Protein AF-A0A7C7SRG5-F1 (afdb_monomer_lite)

Structure (mmCIF, N/CA/C/O backbone):
data_AF-A0A7C7SRG5-F1
#
_entry.id   AF-A0A7C7SRG5-F1
#
loop_
_atom_site.group_PDB
_atom_site.id
_atom_site.type_symbol
_atom_site.label_atom_id
_atom_site.label_alt_id
_atom_site.label_comp_id
_atom_site.label_asym_id
_atom_site.label_entity_id
_atom_site.label_seq_id
_atom_site.pdbx_PDB_ins_code
_atom_site.Cartn_x
_atom_site.Cartn_y
_atom_site.Cartn_z
_atom_site.occupancy
_atom_site.B_iso_or_equiv
_atom_site.auth_seq_id
_atom_site.auth_comp_id
_atom_site.auth_asym_id
_atom_site.auth_atom_id
_atom_site.pdbx_PDB_model_num
ATOM 1 N N . MET A 1 1 ? -1.976 4.712 -6.940 1.00 71.94 1 MET A N 1
ATOM 2 C CA . MET A 1 1 ? -1.255 3.611 -6.234 1.00 71.94 1 MET A CA 1
ATOM 3 C C . MET A 1 1 ? -0.813 2.471 -7.150 1.00 71.94 1 MET A C 1
ATOM 5 O O . MET A 1 1 ? -1.595 2.034 -7.998 1.00 71.94 1 MET A O 1
ATOM 9 N N . CYS A 1 2 ? 0.400 1.955 -6.920 1.00 81.44 2 CYS A N 1
ATOM 10 C CA . CYS A 1 2 ? 1.069 0.928 -7.730 1.00 81.44 2 CYS A CA 1
ATOM 11 C C . CYS A 1 2 ? 0.591 -0.503 -7.406 1.00 81.44 2 CYS A C 1
ATOM 13 O O . CYS A 1 2 ? -0.018 -0.766 -6.365 1.00 81.44 2 CYS A O 1
ATOM 15 N N . LYS A 1 3 ? 0.883 -1.452 -8.299 1.00 84.25 3 LYS A N 1
ATOM 16 C CA . LYS A 1 3 ? 0.585 -2.884 -8.165 1.00 84.25 3 LYS A CA 1
ATOM 17 C C . LYS A 1 3 ? 1.166 -3.483 -6.885 1.00 84.25 3 LYS A C 1
ATOM 19 O O . LYS A 1 3 ? 0.495 -4.292 -6.253 1.00 84.25 3 LYS A O 1
ATOM 24 N N . PHE A 1 4 ? 2.362 -3.048 -6.487 1.00 87.88 4 PHE A N 1
ATOM 25 C CA . PHE A 1 4 ? 3.052 -3.527 -5.285 1.00 87.88 4 PHE A CA 1
ATOM 26 C C . PHE A 1 4 ? 2.191 -3.390 -4.022 1.00 87.88 4 PHE A C 1
ATOM 28 O O . PHE A 1 4 ? 2.095 -4.314 -3.222 1.00 87.88 4 PHE A O 1
ATOM 35 N N . HIS A 1 5 ? 1.504 -2.255 -3.868 1.00 90.31 5 HIS A N 1
ATOM 36 C CA . HIS A 1 5 ? 0.603 -2.013 -2.741 1.00 90.31 5 HIS A CA 1
ATOM 37 C C . HIS A 1 5 ? -0.712 -2.776 -2.887 1.00 90.31 5 HIS A C 1
ATOM 39 O O . HIS A 1 5 ? -1.206 -3.361 -1.925 1.00 90.31 5 HIS A O 1
ATOM 45 N N . LYS A 1 6 ? -1.267 -2.774 -4.105 1.00 88.00 6 LYS A N 1
ATOM 46 C CA . LYS A 1 6 ? -2.576 -3.366 -4.410 1.00 88.00 6 LYS A CA 1
ATOM 47 C C . LYS A 1 6 ? -2.598 -4.876 -4.208 1.00 88.00 6 LYS A C 1
ATOM 49 O O . LYS A 1 6 ? -3.591 -5.383 -3.698 1.00 88.00 6 LYS A O 1
ATOM 54 N N . ASP A 1 7 ? -1.532 -5.585 -4.577 1.00 89.12 7 ASP A N 1
ATOM 55 C CA . ASP A 1 7 ? -1.457 -7.035 -4.379 1.00 89.12 7 ASP A CA 1
ATOM 56 C C . ASP A 1 7 ? -1.482 -7.389 -2.882 1.00 89.12 7 ASP A C 1
ATOM 58 O O . ASP A 1 7 ? -2.316 -8.194 -2.473 1.00 89.12 7 ASP A O 1
ATOM 62 N N . VAL A 1 8 ? -0.678 -6.714 -2.048 1.00 93.25 8 VAL A N 1
ATOM 63 C CA . VAL A 1 8 ? -0.680 -6.934 -0.588 1.00 93.25 8 VAL A CA 1
ATOM 64 C C . VAL A 1 8 ? -2.038 -6.589 0.026 1.00 93.25 8 VAL A C 1
ATOM 66 O O . VAL A 1 8 ? -2.600 -7.387 0.774 1.00 93.25 8 VAL A O 1
ATOM 69 N N . ALA A 1 9 ? -2.600 -5.423 -0.304 1.00 94.62 9 ALA A N 1
ATOM 70 C CA . ALA A 1 9 ? -3.881 -4.994 0.252 1.00 94.62 9 ALA A CA 1
ATOM 71 C C . ALA A 1 9 ? -5.037 -5.913 -0.162 1.00 94.62 9 ALA A C 1
ATOM 73 O O . ALA A 1 9 ? -5.907 -6.219 0.655 1.00 94.62 9 ALA A O 1
ATOM 74 N N . ARG A 1 10 ? -5.043 -6.392 -1.414 1.00 93.38 10 ARG A N 1
ATOM 75 C CA . ARG A 1 10 ? -6.022 -7.379 -1.890 1.00 93.38 10 ARG A CA 1
ATOM 76 C C . ARG A 1 10 ? -5.910 -8.668 -1.095 1.00 93.38 10 ARG A C 1
ATOM 78 O O . ARG A 1 10 ? -6.935 -9.217 -0.699 1.00 93.38 10 ARG A O 1
ATOM 85 N N . ASP A 1 11 ? -4.694 -9.141 -0.858 1.00 94.44 11 ASP A N 1
ATOM 86 C CA . ASP A 1 11 ? -4.477 -10.392 -0.146 1.00 94.44 11 ASP A CA 1
ATOM 87 C C . ASP A 1 11 ? -4.893 -10.269 1.334 1.00 94.44 11 ASP A C 1
ATOM 89 O O . ASP A 1 11 ? -5.524 -11.185 1.861 1.00 94.44 11 ASP A O 1
ATOM 93 N N . ILE A 1 12 ? -4.668 -9.121 1.984 1.00 96.81 12 ILE A N 1
ATOM 94 C CA . ILE A 1 12 ? -5.206 -8.829 3.330 1.00 96.81 12 ILE A CA 1
ATOM 95 C C . ILE A 1 12 ? -6.742 -8.837 3.326 1.00 96.81 12 ILE A C 1
ATOM 97 O O . ILE A 1 12 ? -7.367 -9.392 4.227 1.00 96.81 12 ILE A O 1
ATOM 101 N N . ALA A 1 13 ? -7.348 -8.237 2.302 1.00 95.69 13 ALA A N 1
ATOM 102 C CA . ALA A 1 13 ? -8.791 -8.052 2.184 1.00 95.69 13 ALA A CA 1
ATOM 103 C C . ALA A 1 13 ? -9.566 -9.274 1.667 1.00 95.69 13 ALA A C 1
ATOM 105 O O . ALA A 1 13 ? -10.795 -9.225 1.601 1.00 95.69 13 ALA A O 1
ATOM 106 N N . THR A 1 14 ? -8.865 -10.334 1.261 1.00 93.50 14 THR A N 1
ATOM 107 C CA . THR A 1 14 ? -9.470 -11.547 0.705 1.00 93.50 14 THR A CA 1
ATOM 108 C C . THR A 1 14 ? -9.397 -12.679 1.720 1.00 93.50 14 THR A C 1
ATOM 110 O O . THR A 1 14 ? -8.308 -13.039 2.177 1.00 93.50 14 THR A O 1
ATOM 113 N N . ASP A 1 15 ? -10.546 -13.276 2.029 1.00 91.38 15 ASP A N 1
ATOM 114 C CA . ASP A 1 15 ? -10.613 -14.481 2.850 1.00 91.38 15 ASP A CA 1
ATOM 115 C C . ASP A 1 15 ? -9.871 -15.634 2.138 1.00 91.38 15 ASP A C 1
ATOM 117 O O . ASP A 1 15 ? -10.185 -15.950 0.985 1.00 91.38 15 ASP A O 1
ATOM 121 N N . PRO A 1 16 ? -8.864 -16.264 2.769 1.00 89.81 16 PRO A N 1
ATOM 122 C CA . PRO A 1 16 ? -8.067 -17.303 2.119 1.00 89.81 16 PRO A CA 1
ATOM 123 C C . PRO A 1 16 ? -8.810 -18.637 1.943 1.00 89.81 16 PRO A C 1
ATOM 125 O O . PRO A 1 16 ? -8.333 -19.490 1.196 1.00 89.81 16 PRO A O 1
ATOM 128 N N . VAL A 1 17 ? -9.935 -18.838 2.633 1.00 91.94 17 VAL A N 1
ATOM 129 C CA . VAL A 1 17 ? -10.756 -20.054 2.589 1.00 91.94 17 VAL A CA 1
ATOM 130 C C . VAL A 1 17 ? -11.890 -19.902 1.581 1.00 91.94 17 VAL A C 1
ATOM 132 O O . VAL A 1 17 ? -12.079 -20.785 0.744 1.00 91.94 17 VAL A O 1
ATOM 135 N N . THR A 1 18 ? -12.642 -18.801 1.642 1.00 92.56 18 THR A N 1
ATOM 136 C CA . THR A 1 18 ? -13.818 -18.586 0.778 1.00 92.56 18 THR A CA 1
ATOM 137 C C . THR A 1 18 ? -13.490 -17.805 -0.492 1.00 92.56 18 THR A C 1
ATOM 139 O O . THR A 1 18 ? -14.184 -17.938 -1.499 1.00 92.56 18 THR A O 1
ATOM 142 N N . GLY A 1 19 ? -12.414 -17.013 -0.481 1.00 89.44 19 GLY A N 1
ATOM 143 C CA . GLY A 1 19 ? -12.057 -16.112 -1.573 1.00 89.44 19 GLY A CA 1
ATOM 144 C C . GLY A 1 19 ? -12.864 -14.811 -1.604 1.00 89.44 19 GLY A C 1
ATOM 145 O O . GLY A 1 19 ? -12.682 -14.033 -2.555 1.00 89.44 19 GLY A O 1
ATOM 146 N N . ASP A 1 20 ? -13.713 -14.578 -0.595 1.00 90.88 20 ASP A N 1
ATOM 147 C CA . ASP 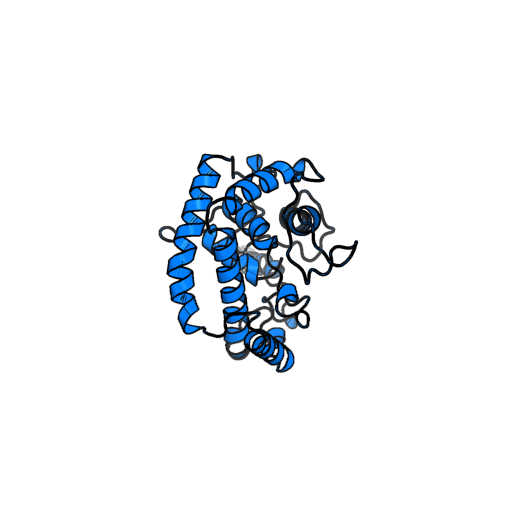A 1 20 ? -14.548 -13.385 -0.459 1.00 90.88 20 ASP A CA 1
ATOM 148 C C . ASP A 1 20 ? -13.691 -12.141 -0.236 1.00 90.88 20 ASP A C 1
ATOM 150 O O . ASP A 1 20 ? -12.737 -12.148 0.540 1.00 90.88 20 ASP A O 1
ATOM 154 N N . PHE A 1 21 ? -14.037 -11.061 -0.931 1.00 90.50 21 PHE A N 1
ATOM 155 C CA . PHE A 1 21 ? -13.293 -9.807 -0.904 1.00 90.50 21 PHE A CA 1
ATOM 156 C C . PHE A 1 21 ? -14.045 -8.734 -0.113 1.00 90.50 21 PHE A C 1
ATOM 158 O O . PHE A 1 21 ? -15.215 -8.463 -0.390 1.00 90.50 21 PHE A O 1
ATOM 165 N N . ASN A 1 22 ? -13.350 -8.073 0.814 1.00 92.19 22 ASN A N 1
ATOM 166 C CA . ASN A 1 22 ? -13.890 -6.969 1.603 1.00 92.19 22 ASN A CA 1
ATOM 167 C C . ASN A 1 22 ? -13.278 -5.621 1.178 1.00 92.19 22 ASN A C 1
ATOM 169 O O . ASN A 1 22 ? -12.102 -5.339 1.408 1.00 92.19 22 ASN A O 1
ATOM 173 N N . ALA A 1 23 ? -14.105 -4.755 0.593 1.00 90.38 23 ALA A N 1
ATOM 174 C CA . ALA A 1 23 ? -13.683 -3.447 0.094 1.00 90.38 23 ALA A CA 1
ATOM 175 C C . ALA A 1 23 ? -13.163 -2.493 1.185 1.00 90.38 23 ALA A C 1
ATOM 177 O O . ALA A 1 23 ? -12.241 -1.723 0.921 1.00 90.38 23 ALA A O 1
ATOM 178 N N . GLY A 1 24 ? -13.719 -2.539 2.396 1.00 92.88 24 GLY A N 1
ATOM 179 C CA . GLY A 1 24 ? -13.269 -1.687 3.494 1.00 92.88 24 GLY A CA 1
ATOM 180 C C . GLY A 1 24 ? -11.935 -2.131 4.075 1.00 92.88 24 GLY A C 1
ATOM 181 O O . GLY A 1 24 ? -11.044 -1.306 4.264 1.00 92.88 24 GLY A O 1
ATOM 182 N N . HIS A 1 25 ? -11.742 -3.445 4.240 1.00 96.00 25 HIS A N 1
ATOM 183 C CA . HIS A 1 25 ? -10.436 -4.005 4.610 1.00 96.00 25 HIS A CA 1
ATOM 184 C C . HIS A 1 25 ? -9.378 -3.617 3.577 1.00 96.00 25 HIS A C 1
ATOM 186 O O . HIS A 1 25 ? -8.270 -3.222 3.935 1.00 96.00 25 HIS A O 1
ATOM 192 N N . TYR A 1 26 ? -9.734 -3.685 2.291 1.00 94.56 26 TYR A N 1
ATOM 193 C CA . TYR A 1 26 ? -8.851 -3.268 1.210 1.00 94.56 26 TYR A CA 1
ATOM 194 C C . TYR A 1 26 ? -8.498 -1.784 1.303 1.00 94.56 26 TYR A C 1
ATOM 196 O O . TYR A 1 26 ? -7.334 -1.442 1.144 1.00 94.56 26 TYR A O 1
ATOM 204 N N . ALA A 1 27 ? -9.461 -0.904 1.582 1.00 93.44 27 ALA A N 1
ATOM 205 C CA . ALA A 1 27 ? -9.207 0.528 1.694 1.00 93.44 27 ALA A CA 1
ATOM 206 C C . ALA A 1 27 ? -8.258 0.863 2.857 1.00 93.44 27 ALA A C 1
ATOM 208 O O . ALA A 1 27 ? -7.264 1.558 2.645 1.00 93.44 27 ALA A O 1
ATOM 209 N N . VAL A 1 28 ? -8.504 0.306 4.049 1.00 96.75 28 VAL A N 1
ATOM 210 C CA . VAL A 1 28 ? -7.624 0.483 5.220 1.00 96.75 28 VAL A CA 1
ATOM 211 C C . VAL A 1 28 ? -6.231 -0.081 4.941 1.00 96.75 28 VAL A C 1
ATOM 213 O O . VAL A 1 28 ? -5.232 0.598 5.166 1.00 96.75 28 VAL A O 1
ATOM 216 N N . ALA A 1 29 ? -6.141 -1.293 4.382 1.00 96.62 29 ALA A N 1
ATOM 217 C CA . ALA A 1 29 ? -4.858 -1.886 4.016 1.00 96.62 29 ALA A CA 1
ATOM 218 C C . ALA A 1 29 ? -4.125 -1.043 2.960 1.00 96.62 29 ALA A C 1
ATOM 220 O O . ALA A 1 29 ? -2.931 -0.798 3.095 1.00 96.62 29 ALA A O 1
ATOM 221 N N . MET A 1 30 ? -4.825 -0.547 1.937 1.00 93.75 30 MET A N 1
ATOM 222 C CA . MET A 1 30 ? -4.251 0.328 0.911 1.00 93.75 30 MET A CA 1
ATOM 223 C C . MET A 1 30 ? -3.696 1.623 1.504 1.00 93.75 30 MET A C 1
ATOM 225 O O . MET A 1 30 ? -2.603 2.032 1.111 1.00 93.75 30 MET A O 1
ATOM 229 N N . LEU A 1 31 ? -4.420 2.255 2.436 1.00 95.44 31 LEU A N 1
ATOM 230 C CA . LEU A 1 31 ? -3.939 3.460 3.107 1.00 95.44 31 LEU A CA 1
ATOM 231 C C . LEU A 1 31 ? -2.734 3.146 4.004 1.00 95.44 31 LEU A C 1
ATOM 233 O O . LEU A 1 31 ? -1.728 3.846 3.929 1.00 95.44 31 LEU A O 1
ATOM 237 N N . ALA A 1 32 ? -2.775 2.047 4.766 1.00 97.44 32 ALA A N 1
ATOM 238 C CA . ALA A 1 32 ? -1.655 1.590 5.593 1.00 97.44 32 ALA A CA 1
ATOM 239 C C . ALA A 1 32 ? -0.385 1.336 4.767 1.00 97.44 32 ALA A C 1
ATOM 241 O O . ALA A 1 32 ? 0.709 1.736 5.164 1.00 97.44 32 ALA A O 1
ATOM 242 N N . MET A 1 33 ? -0.530 0.734 3.586 1.00 95.69 33 MET A N 1
ATOM 243 C CA . MET A 1 33 ? 0.573 0.497 2.654 1.00 95.69 33 MET A CA 1
ATOM 244 C C . MET A 1 33 ? 1.190 1.799 2.109 1.00 95.69 33 MET A C 1
ATOM 246 O O . MET A 1 33 ? 2.316 1.764 1.621 1.00 95.69 33 MET A O 1
ATOM 250 N N . GLY A 1 34 ? 0.508 2.945 2.238 1.00 93.12 34 GLY A N 1
ATOM 251 C CA . GLY A 1 34 ? 1.013 4.270 1.864 1.00 93.12 34 GLY A CA 1
ATOM 252 C C . GLY A 1 34 ? 2.274 4.717 2.615 1.00 93.12 34 GLY A C 1
ATOM 253 O O . GLY A 1 34 ? 2.993 5.571 2.104 1.00 93.12 34 GLY A O 1
ATOM 254 N N . HIS A 1 35 ? 2.597 4.095 3.759 1.00 95.62 35 HIS A N 1
ATOM 255 C CA . HIS A 1 35 ? 3.865 4.310 4.476 1.00 95.62 35 HIS A CA 1
ATOM 256 C C . HIS A 1 35 ? 5.096 3.925 3.644 1.00 95.62 35 HIS A C 1
ATOM 258 O O . HIS A 1 35 ? 6.190 4.448 3.877 1.00 95.62 35 HIS A O 1
ATOM 264 N N . PHE A 1 36 ? 4.916 2.997 2.701 1.00 93.81 36 PHE A N 1
ATOM 265 C CA . PHE A 1 36 ? 5.992 2.402 1.925 1.00 93.81 36 PHE A CA 1
ATOM 266 C C . PHE A 1 36 ? 5.912 2.858 0.481 1.00 93.81 36 PHE A C 1
ATOM 268 O O . PHE A 1 36 ? 4.865 2.808 -0.168 1.00 93.81 36 PHE A O 1
ATOM 275 N N . ARG A 1 37 ? 7.045 3.294 -0.043 1.00 91.12 37 ARG A N 1
ATOM 276 C CA . ARG A 1 37 ? 7.183 3.837 -1.386 1.00 91.12 37 ARG A CA 1
ATOM 277 C C . ARG A 1 37 ? 8.402 3.216 -2.031 1.00 91.12 37 ARG A C 1
ATOM 279 O O . ARG A 1 37 ? 9.393 2.936 -1.368 1.00 91.12 37 ARG A O 1
ATOM 286 N N . MET A 1 38 ? 8.332 2.952 -3.326 1.00 89.81 38 MET A N 1
ATOM 287 C CA . MET A 1 38 ? 9.429 2.272 -4.012 1.00 89.81 38 MET A CA 1
ATOM 288 C C . MET A 1 38 ? 10.683 3.146 -4.043 1.00 89.81 38 MET A C 1
ATOM 290 O O . MET A 1 38 ? 11.786 2.637 -3.866 1.00 89.81 38 MET A O 1
ATOM 294 N N . GLU A 1 39 ? 10.508 4.455 -4.190 1.00 90.25 39 GLU A N 1
ATOM 295 C CA . GLU A 1 39 ? 11.570 5.454 -4.194 1.00 90.25 39 GLU A CA 1
ATOM 296 C C . GLU A 1 39 ? 12.330 5.563 -2.857 1.00 90.25 39 GLU A C 1
ATOM 298 O O . GLU A 1 39 ? 13.466 6.023 -2.863 1.00 90.25 39 GLU A O 1
ATOM 303 N N . GLN A 1 40 ? 11.794 5.048 -1.740 1.00 91.56 40 GLN A N 1
ATOM 304 C CA . GLN A 1 40 ? 12.544 4.906 -0.475 1.00 91.56 40 GLN A CA 1
ATOM 305 C C . GLN A 1 40 ? 13.679 3.871 -0.586 1.00 91.56 40 GLN A C 1
ATOM 307 O O . GLN A 1 40 ? 14.643 3.901 0.177 1.00 91.56 40 GLN A O 1
ATOM 312 N N . TYR A 1 41 ? 13.574 2.941 -1.538 1.00 90.62 41 TYR A N 1
ATOM 313 C CA . TYR A 1 41 ? 14.486 1.803 -1.698 1.00 90.62 41 TYR A CA 1
ATOM 314 C C . TYR A 1 41 ? 15.252 1.843 -3.030 1.00 90.62 41 TYR A C 1
ATOM 316 O O . TYR A 1 41 ? 16.436 1.485 -3.106 1.00 90.62 41 TYR A O 1
ATOM 324 N N . MET A 1 42 ? 14.561 2.289 -4.080 1.00 91.25 42 MET A N 1
ATOM 325 C CA . MET A 1 42 ? 15.018 2.414 -5.463 1.00 91.25 42 MET A CA 1
ATOM 326 C C . MET A 1 42 ? 14.556 3.767 -6.039 1.00 91.25 42 MET A C 1
ATOM 328 O O . MET A 1 42 ? 13.613 3.791 -6.832 1.00 91.25 42 MET A O 1
ATOM 332 N N . PRO A 1 43 ? 15.174 4.900 -5.646 1.00 89.56 43 PRO A N 1
ATOM 333 C CA . PRO A 1 43 ? 14.819 6.232 -6.154 1.00 89.56 43 PRO A CA 1
ATOM 334 C C . PRO A 1 43 ? 14.788 6.325 -7.686 1.00 89.56 43 PRO A C 1
ATOM 336 O O . PRO A 1 43 ? 13.940 6.997 -8.263 1.00 89.56 43 PRO A O 1
ATOM 339 N N . GLU A 1 44 ? 15.687 5.604 -8.356 1.00 88.81 44 GLU A N 1
ATOM 340 C CA . GLU A 1 44 ? 15.787 5.516 -9.813 1.00 88.81 44 GLU A CA 1
ATOM 341 C C . GLU A 1 44 ? 14.576 4.849 -10.487 1.00 88.81 44 GLU A C 1
ATOM 343 O O . GLU A 1 44 ? 14.390 4.999 -11.691 1.00 88.81 44 GLU A O 1
ATOM 348 N N . MET A 1 45 ? 13.752 4.136 -9.713 1.00 89.56 45 MET A N 1
ATOM 349 C CA . MET A 1 45 ? 12.514 3.499 -10.168 1.00 89.56 45 MET A CA 1
ATOM 350 C C . MET A 1 45 ? 11.267 4.304 -9.796 1.00 89.56 45 MET A C 1
ATOM 352 O O . MET A 1 45 ? 10.157 3.778 -9.864 1.00 89.56 45 MET A O 1
ATOM 356 N N . TYR A 1 46 ? 11.421 5.571 -9.407 1.00 83.25 46 TYR A N 1
ATOM 357 C CA . TYR A 1 46 ? 10.301 6.489 -9.231 1.00 83.25 46 TYR A CA 1
ATOM 358 C C . TYR A 1 46 ? 9.352 6.443 -10.451 1.00 83.25 46 TYR A C 1
ATOM 360 O O . TYR A 1 46 ? 9.800 6.336 -11.590 1.00 83.25 46 TYR A O 1
ATOM 368 N N . HIS A 1 47 ? 8.041 6.473 -10.195 1.00 79.75 47 HIS A N 1
ATOM 369 C CA . HIS A 1 47 ? 6.936 6.226 -11.140 1.00 79.75 47 HIS A CA 1
ATOM 370 C C . HIS A 1 47 ? 6.683 4.793 -11.618 1.00 79.75 47 HIS A C 1
ATOM 372 O O . HIS A 1 47 ? 5.603 4.565 -12.165 1.00 79.75 47 HIS A O 1
ATOM 378 N N . ALA A 1 48 ? 7.570 3.816 -11.395 1.00 82.25 48 ALA A N 1
ATOM 379 C CA . ALA A 1 48 ? 7.237 2.454 -11.813 1.00 82.25 48 ALA A CA 1
ATOM 380 C C . ALA A 1 48 ? 6.008 1.945 -11.029 1.00 82.25 48 ALA A C 1
ATOM 382 O O . ALA A 1 48 ? 5.915 2.041 -9.801 1.00 82.25 48 ALA A O 1
ATOM 383 N N . ASP A 1 49 ? 5.023 1.408 -11.739 1.00 79.25 49 ASP A N 1
ATOM 384 C CA . ASP A 1 49 ? 3.747 1.039 -11.128 1.00 79.25 49 ASP A CA 1
ATOM 385 C C . ASP A 1 49 ? 3.580 -0.473 -10.942 1.00 79.25 49 ASP A C 1
ATOM 387 O O . ASP A 1 49 ? 2.653 -0.911 -10.266 1.00 79.25 49 ASP A O 1
ATOM 391 N N . GLY A 1 50 ? 4.477 -1.279 -11.509 1.00 83.06 50 GLY A N 1
ATOM 392 C CA . GLY A 1 50 ? 4.429 -2.738 -11.464 1.00 83.06 50 GLY A CA 1
ATOM 393 C C . GLY A 1 50 ? 3.421 -3.392 -12.409 1.00 83.06 50 GLY A C 1
ATOM 394 O O . GLY A 1 50 ? 3.427 -4.617 -12.534 1.00 83.06 50 GLY A O 1
ATOM 395 N N . PHE A 1 51 ? 2.575 -2.626 -13.097 1.00 81.62 51 PHE A N 1
ATOM 396 C CA . PHE A 1 51 ? 1.601 -3.145 -14.059 1.00 81.62 51 PHE A CA 1
ATOM 397 C C . PHE A 1 51 ? 2.193 -3.401 -15.442 1.00 81.62 51 PHE A C 1
ATOM 399 O O . PHE A 1 51 ? 1.598 -4.175 -16.200 1.00 81.62 51 PHE A O 1
ATOM 406 N N . VAL A 1 52 ? 3.352 -2.805 -15.748 1.00 83.00 52 VAL A N 1
ATOM 407 C CA . VAL A 1 52 ? 4.042 -2.904 -17.042 1.00 83.00 52 VAL A CA 1
ATOM 408 C C . VAL A 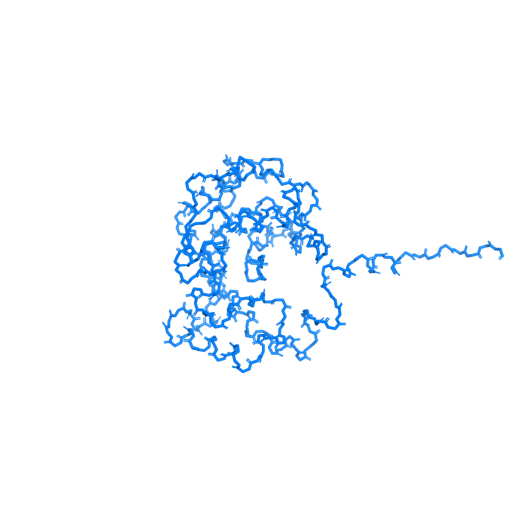1 52 ? 5.323 -3.750 -16.920 1.00 83.00 52 VAL A C 1
ATOM 410 O O . VAL A 1 52 ? 6.410 -3.220 -16.690 1.00 83.00 52 VAL A O 1
ATOM 413 N N . PRO A 1 53 ? 5.258 -5.088 -17.089 1.00 84.88 53 PRO A N 1
ATOM 414 C CA . PRO A 1 53 ? 6.440 -5.947 -16.993 1.00 84.88 53 PRO A CA 1
ATOM 415 C C . PRO A 1 53 ? 7.574 -5.567 -17.945 1.00 84.88 53 PRO A C 1
ATOM 417 O O . PRO A 1 53 ? 8.733 -5.783 -17.614 1.00 84.88 53 PRO A O 1
ATOM 420 N N . ALA A 1 54 ? 7.260 -4.993 -19.110 1.00 84.62 54 ALA A N 1
ATOM 421 C CA . ALA A 1 54 ? 8.266 -4.574 -20.082 1.00 84.62 54 ALA A CA 1
ATOM 422 C C . ALA A 1 54 ? 9.212 -3.497 -19.525 1.00 84.62 54 ALA A C 1
ATOM 424 O O . ALA A 1 54 ? 10.414 -3.577 -19.762 1.00 84.62 54 ALA A O 1
ATOM 425 N N . GLU A 1 55 ? 8.698 -2.548 -18.736 1.00 88.31 55 GLU A N 1
ATOM 426 C CA . GLU A 1 55 ? 9.510 -1.520 -18.068 1.00 88.31 55 GLU A CA 1
ATOM 427 C C . GLU A 1 55 ? 10.417 -2.143 -17.003 1.00 88.31 55 GLU A C 1
ATOM 429 O O . GLU A 1 55 ? 11.610 -1.838 -16.913 1.00 88.31 55 GLU A O 1
ATOM 434 N N . LEU A 1 56 ? 9.864 -3.083 -16.234 1.00 89.06 56 LEU A N 1
ATOM 435 C CA . LEU A 1 56 ? 10.573 -3.745 -15.143 1.00 89.06 56 LEU A CA 1
ATOM 436 C C . LEU A 1 56 ? 11.590 -4.788 -15.616 1.00 89.06 56 LEU A C 1
ATOM 438 O O . LEU A 1 56 ? 12.536 -5.093 -14.894 1.00 89.06 56 LEU A O 1
ATOM 442 N N . ALA A 1 57 ? 11.422 -5.342 -16.817 1.00 92.25 57 ALA A N 1
ATOM 443 C CA . ALA A 1 57 ? 12.342 -6.314 -17.403 1.00 92.25 57 ALA A CA 1
ATOM 444 C C . ALA A 1 57 ? 13.605 -5.670 -18.007 1.00 92.25 57 ALA A C 1
ATOM 446 O O . ALA A 1 57 ? 14.519 -6.392 -18.407 1.00 92.25 57 ALA A O 1
ATOM 447 N N . THR A 1 58 ? 13.675 -4.336 -18.082 1.00 93.25 58 THR A N 1
ATOM 448 C CA . THR A 1 58 ? 14.841 -3.624 -18.626 1.00 93.25 58 THR A CA 1
ATOM 449 C C . THR A 1 58 ? 16.102 -3.839 -17.786 1.00 93.25 58 THR A C 1
ATOM 451 O O . THR A 1 58 ? 16.044 -4.032 -16.571 1.00 93.25 58 THR A O 1
ATOM 454 N N . GLU A 1 59 ? 17.276 -3.735 -18.421 1.00 94.81 59 GLU A N 1
ATOM 455 C CA . GLU A 1 59 ? 18.565 -3.825 -17.718 1.00 94.81 59 GLU A CA 1
ATOM 456 C C . GLU A 1 59 ? 18.700 -2.766 -16.616 1.00 94.81 59 GLU A C 1
ATOM 458 O O . GLU A 1 59 ? 19.230 -3.058 -15.546 1.00 94.81 59 GLU A O 1
ATOM 463 N N . SER A 1 60 ? 18.167 -1.559 -16.849 1.00 93.31 60 SER A N 1
ATOM 464 C CA . SER A 1 60 ? 18.146 -0.473 -15.863 1.00 93.31 60 SER A CA 1
ATOM 465 C C . SER A 1 60 ? 17.342 -0.859 -14.619 1.00 93.31 60 SER A C 1
ATOM 467 O O . SER A 1 60 ? 17.854 -0.771 -13.504 1.00 93.31 60 SER A O 1
ATOM 469 N N . ALA A 1 61 ? 16.115 -1.357 -14.800 1.00 93.31 61 ALA A N 1
ATOM 470 C CA . ALA A 1 61 ? 15.243 -1.752 -13.695 1.00 93.31 61 ALA A CA 1
ATOM 471 C C . ALA A 1 61 ? 15.798 -2.946 -12.900 1.00 93.31 61 ALA A C 1
ATOM 473 O O . ALA A 1 61 ? 15.794 -2.953 -11.667 1.00 93.31 61 ALA A O 1
ATOM 474 N N . GLN A 1 62 ? 16.353 -3.942 -13.591 1.00 94.12 62 GLN A N 1
ATOM 475 C CA . GLN A 1 62 ? 17.011 -5.080 -12.940 1.00 94.12 62 GLN A CA 1
ATOM 476 C C . GLN A 1 62 ? 18.306 -4.657 -12.223 1.00 94.12 62 GLN A C 1
ATOM 478 O O . GLN A 1 62 ? 18.632 -5.172 -11.148 1.00 94.12 62 GLN A O 1
ATOM 483 N N . GLY A 1 63 ? 19.031 -3.687 -12.787 1.00 93.69 63 GLY A N 1
ATOM 484 C CA . GLY A 1 63 ? 20.194 -3.055 -12.172 1.00 93.69 63 GLY A CA 1
ATOM 485 C C . GLY A 1 63 ? 19.849 -2.319 -10.877 1.00 93.69 63 GLY A C 1
ATOM 486 O O . GLY A 1 63 ? 20.544 -2.510 -9.876 1.00 93.69 63 GLY A O 1
ATOM 487 N N . ALA A 1 64 ? 18.751 -1.559 -10.870 1.00 92.88 64 ALA A N 1
ATOM 488 C CA . ALA A 1 64 ? 18.226 -0.862 -9.695 1.00 92.88 64 ALA A CA 1
ATOM 489 C C . ALA A 1 64 ? 17.900 -1.832 -8.550 1.00 92.88 64 ALA A C 1
ATOM 491 O O . ALA A 1 64 ? 18.390 -1.671 -7.429 1.00 92.88 64 ALA A O 1
ATOM 492 N N . LEU A 1 65 ? 17.180 -2.921 -8.850 1.00 92.62 65 LEU A N 1
ATOM 493 C CA . LEU A 1 65 ? 16.867 -3.958 -7.861 1.00 92.62 65 LEU A CA 1
ATOM 494 C C . LEU A 1 65 ? 18.137 -4.581 -7.267 1.00 92.62 65 LEU A C 1
ATOM 496 O O . LEU A 1 65 ? 18.269 -4.741 -6.051 1.00 92.62 65 LEU A O 1
ATOM 500 N N . LYS A 1 66 ? 19.115 -4.903 -8.121 1.00 91.62 66 LYS A N 1
ATOM 501 C CA . LYS A 1 66 ? 20.407 -5.435 -7.674 1.00 91.62 66 LYS A CA 1
ATOM 502 C C . LYS A 1 66 ? 21.156 -4.434 -6.788 1.00 91.62 66 LYS A C 1
ATOM 504 O O . LYS A 1 66 ? 21.772 -4.835 -5.800 1.00 91.62 66 LYS A O 1
ATOM 509 N N . ALA A 1 67 ? 21.112 -3.146 -7.119 1.00 90.88 67 ALA A N 1
ATOM 510 C CA . ALA A 1 67 ? 21.727 -2.101 -6.312 1.00 90.88 67 ALA A CA 1
ATOM 511 C C . ALA A 1 67 ? 21.040 -1.960 -4.943 1.00 90.88 67 ALA A C 1
ATOM 513 O O . ALA A 1 67 ? 21.737 -1.867 -3.931 1.00 90.88 67 ALA A O 1
ATOM 514 N N . ALA A 1 68 ? 19.706 -2.031 -4.885 1.00 89.44 68 ALA A N 1
ATOM 515 C CA . ALA A 1 68 ? 18.952 -2.023 -3.629 1.00 89.44 68 ALA A CA 1
ATOM 516 C C . ALA A 1 68 ? 19.329 -3.196 -2.711 1.00 89.44 68 ALA A C 1
ATOM 518 O O . ALA A 1 68 ? 19.519 -2.999 -1.509 1.00 89.44 68 ALA A O 1
ATOM 519 N N . PHE A 1 69 ? 19.539 -4.391 -3.274 1.00 89.06 69 PHE A N 1
ATOM 520 C CA . PHE A 1 69 ? 20.063 -5.537 -2.524 1.00 89.06 69 PHE A CA 1
ATOM 521 C C . PHE A 1 69 ? 21.468 -5.289 -1.975 1.00 89.06 69 PHE A C 1
ATOM 523 O O . PHE A 1 69 ? 21.729 -5.568 -0.807 1.00 89.06 69 PHE A O 1
ATOM 530 N N . ASN A 1 70 ? 22.370 -4.739 -2.791 1.00 86.44 70 ASN A N 1
ATOM 531 C CA . ASN A 1 70 ? 23.746 -4.462 -2.369 1.00 86.44 70 ASN A CA 1
ATOM 532 C C . ASN A 1 70 ? 23.820 -3.409 -1.255 1.00 86.44 70 ASN A C 1
ATOM 534 O O . ASN A 1 70 ? 24.712 -3.473 -0.412 1.00 86.44 70 ASN A O 1
ATOM 538 N N . ARG A 1 71 ? 22.881 -2.455 -1.236 1.00 85.06 71 ARG A N 1
ATOM 539 C CA . ARG A 1 71 ? 22.752 -1.444 -0.173 1.00 85.06 71 ARG A CA 1
ATOM 540 C C . ARG A 1 71 ? 22.033 -1.961 1.077 1.00 85.06 71 ARG A C 1
ATOM 542 O O . ARG A 1 71 ? 21.864 -1.192 2.015 1.00 85.06 71 ARG A O 1
ATOM 549 N N . ALA A 1 72 ? 21.583 -3.220 1.084 1.00 79.69 72 ALA A N 1
ATOM 550 C CA . ALA A 1 72 ? 20.687 -3.774 2.101 1.00 79.69 72 ALA A CA 1
ATOM 551 C C . ALA A 1 72 ? 19.405 -2.940 2.311 1.00 79.69 72 ALA A C 1
ATOM 553 O O . ALA A 1 72 ? 18.791 -3.008 3.372 1.00 79.69 72 ALA A O 1
ATOM 554 N N . ALA A 1 73 ? 18.997 -2.171 1.295 1.00 75.38 73 ALA A N 1
ATOM 555 C CA . ALA A 1 73 ? 17.745 -1.422 1.306 1.00 75.38 73 ALA A CA 1
ATOM 556 C C . ALA A 1 73 ? 16.548 -2.367 1.132 1.00 75.38 73 ALA A C 1
ATOM 558 O O . ALA A 1 73 ? 15.493 -2.135 1.700 1.00 75.38 73 ALA A O 1
ATOM 559 N N . MET A 1 74 ? 16.733 -3.463 0.391 1.00 81.00 74 MET A N 1
ATOM 560 C CA . MET A 1 74 ? 15.763 -4.552 0.280 1.00 81.00 74 MET A CA 1
ATOM 561 C C . MET A 1 74 ? 16.437 -5.888 0.562 1.00 81.00 74 MET A C 1
ATOM 563 O O . MET A 1 74 ? 17.618 -6.092 0.248 1.00 81.00 74 MET A O 1
ATOM 567 N N . ARG A 1 75 ? 15.680 -6.837 1.117 1.00 72.56 75 ARG A N 1
ATOM 568 C CA . ARG A 1 75 ? 16.189 -8.195 1.332 1.00 72.56 75 ARG A CA 1
ATOM 569 C C . ARG A 1 75 ? 16.387 -8.920 0.003 1.00 72.56 75 ARG A C 1
ATOM 571 O O . ARG A 1 75 ? 15.493 -9.016 -0.828 1.00 72.56 75 ARG A O 1
ATOM 578 N N . SER A 1 76 ? 17.576 -9.491 -0.169 1.00 61.06 76 SER A N 1
ATOM 579 C CA . SER A 1 76 ? 17.992 -10.161 -1.405 1.00 61.06 76 SER A CA 1
ATOM 580 C C . SER A 1 76 ? 17.566 -11.625 -1.509 1.00 61.06 76 SER A C 1
ATOM 582 O O . SER A 1 76 ? 17.734 -12.215 -2.576 1.00 61.06 76 SER A O 1
ATOM 584 N N . CYS A 1 77 ? 17.052 -12.229 -0.427 1.00 62.41 77 CYS A N 1
ATOM 585 C CA . CYS A 1 77 ? 16.771 -13.663 -0.338 1.00 62.41 77 CYS A CA 1
ATOM 586 C C . CYS A 1 77 ? 15.309 -13.981 -0.704 1.00 62.41 77 CYS A C 1
ATOM 588 O O . CYS A 1 77 ? 14.434 -13.902 0.154 1.00 62.41 77 CYS A O 1
ATOM 590 N N . PRO A 1 78 ? 15.013 -14.422 -1.938 1.00 57.94 78 PRO A N 1
ATOM 591 C CA . PRO A 1 78 ? 13.640 -14.631 -2.395 1.00 57.94 78 PRO A CA 1
ATOM 592 C C . PRO A 1 78 ? 13.047 -15.934 -1.852 1.00 57.94 78 PRO A C 1
ATOM 594 O O . PRO A 1 78 ? 11.838 -16.079 -1.724 1.00 57.94 78 PRO A O 1
ATOM 597 N N . HIS A 1 79 ? 13.905 -16.891 -1.482 1.00 57.88 79 HIS A N 1
ATOM 598 C CA . HIS A 1 79 ? 13.493 -18.150 -0.858 1.00 57.88 79 HIS A CA 1
ATOM 599 C C . HIS A 1 79 ? 12.875 -17.948 0.535 1.00 57.88 79 HIS A C 1
ATOM 601 O O . HIS A 1 79 ? 12.241 -18.858 1.061 1.00 57.88 79 HIS A O 1
ATOM 607 N N . ALA A 1 80 ? 13.040 -16.763 1.129 1.00 70.38 80 ALA A N 1
ATOM 608 C CA . ALA A 1 80 ? 12.382 -16.374 2.368 1.00 70.38 80 ALA A CA 1
ATOM 609 C C . ALA A 1 80 ? 10.948 -15.864 2.167 1.00 70.38 80 ALA A C 1
ATOM 611 O O . ALA A 1 80 ? 10.186 -15.897 3.123 1.00 70.38 80 ALA A O 1
ATOM 612 N N . MET A 1 81 ? 10.567 -15.436 0.959 1.00 79.00 81 MET A N 1
ATOM 613 C CA . MET A 1 81 ? 9.341 -14.658 0.741 1.00 79.00 81 MET A CA 1
ATOM 614 C C . MET A 1 81 ? 8.073 -15.448 1.053 1.00 79.00 81 MET A C 1
ATOM 616 O O . MET A 1 81 ? 7.176 -14.929 1.699 1.00 79.00 81 MET A O 1
ATOM 620 N N . GLN A 1 82 ? 8.000 -16.728 0.662 1.00 79.25 82 GLN A N 1
ATOM 621 C CA . GLN A 1 82 ? 6.833 -17.552 1.002 1.00 79.25 82 GLN A CA 1
ATOM 622 C C . GLN A 1 82 ? 6.715 -17.750 2.516 1.00 79.25 82 GLN A C 1
ATOM 624 O O . GLN A 1 82 ? 5.633 -17.640 3.073 1.00 79.25 82 GLN A O 1
ATOM 629 N N . ARG A 1 83 ? 7.839 -17.989 3.198 1.00 82.06 83 ARG A N 1
ATOM 630 C CA . ARG A 1 83 ? 7.865 -18.149 4.656 1.00 82.06 83 ARG A CA 1
ATOM 631 C C . ARG A 1 83 ? 7.475 -16.853 5.366 1.00 82.06 83 ARG A C 1
ATOM 633 O O . ARG A 1 83 ? 6.765 -16.891 6.366 1.00 82.06 83 ARG A O 1
ATOM 640 N N . ASP A 1 84 ? 7.971 -15.723 4.879 1.00 84.94 84 ASP A N 1
ATOM 641 C CA . ASP A 1 84 ? 7.667 -14.409 5.429 1.00 84.94 84 ASP A CA 1
ATOM 642 C C . ASP A 1 84 ? 6.182 -14.084 5.184 1.00 84.94 84 ASP A C 1
ATOM 644 O O . ASP A 1 84 ? 5.490 -13.693 6.121 1.00 84.94 84 ASP A O 1
ATOM 648 N N . TYR A 1 85 ? 5.641 -14.391 4.002 1.00 87.88 85 TYR A N 1
ATOM 649 C CA . TYR A 1 85 ? 4.210 -14.299 3.705 1.00 87.88 85 TYR A CA 1
ATOM 650 C C . TYR A 1 85 ? 3.358 -15.183 4.632 1.00 87.88 85 TYR A C 1
ATOM 652 O O . TYR A 1 85 ? 2.426 -14.685 5.263 1.00 87.88 85 TYR A O 1
ATOM 660 N N . ASP A 1 86 ? 3.706 -16.463 4.789 1.00 88.44 86 ASP A N 1
ATOM 661 C CA . ASP A 1 86 ? 2.990 -17.410 5.660 1.00 88.44 86 ASP A CA 1
ATOM 662 C C . ASP A 1 86 ? 3.030 -16.985 7.134 1.00 88.44 86 ASP A C 1
ATOM 664 O O . ASP A 1 86 ? 2.113 -17.279 7.900 1.00 88.44 86 ASP A O 1
ATOM 668 N N . LYS A 1 87 ? 4.082 -16.268 7.541 1.00 91.25 87 LYS A N 1
ATOM 669 C CA . LYS A 1 87 ? 4.215 -15.702 8.884 1.00 91.25 87 LYS A CA 1
ATOM 670 C C . LYS A 1 87 ? 3.403 -14.418 9.052 1.00 91.25 87 LYS A C 1
ATOM 672 O O . LYS A 1 87 ? 2.694 -14.262 10.044 1.00 91.25 87 LYS A O 1
ATOM 677 N N . PHE A 1 88 ? 3.567 -13.465 8.139 1.00 94.88 88 PHE A N 1
ATOM 678 C CA . PHE A 1 88 ? 3.065 -12.105 8.307 1.00 94.88 88 PHE A CA 1
ATOM 679 C C . PHE A 1 88 ? 1.613 -11.961 7.875 1.00 94.88 88 PHE A C 1
ATOM 681 O O . PHE A 1 88 ? 0.872 -11.246 8.544 1.00 94.88 88 PHE A O 1
ATOM 688 N N . MET A 1 89 ? 1.180 -12.662 6.823 1.00 95.56 89 MET A N 1
ATOM 689 C CA . MET A 1 89 ? -0.176 -12.522 6.292 1.00 95.56 89 MET A CA 1
ATOM 690 C C . MET A 1 89 ? -1.269 -12.910 7.311 1.00 95.56 89 MET A C 1
ATOM 692 O O . MET A 1 89 ? -2.230 -12.154 7.465 1.00 95.56 89 MET A O 1
ATOM 696 N N . PRO A 1 90 ? -1.148 -14.016 8.077 1.00 95.50 90 PRO A N 1
ATOM 697 C CA . PRO A 1 90 ? -2.102 -14.313 9.147 1.00 95.50 90 PRO A CA 1
ATOM 698 C C . PRO A 1 90 ? -2.141 -13.231 10.232 1.00 95.50 90 PRO A C 1
ATOM 700 O O . PRO A 1 90 ? -3.219 -12.871 10.694 1.00 95.50 90 PRO A O 1
ATOM 703 N N . MET A 1 91 ? -0.983 -12.673 10.598 1.00 96.25 91 MET A N 1
ATOM 704 C CA . MET A 1 91 ? -0.876 -11.624 11.615 1.00 96.25 91 MET A CA 1
ATOM 705 C C . MET A 1 91 ? -1.558 -10.321 11.176 1.00 96.25 91 MET A C 1
ATOM 707 O O . MET A 1 91 ? -2.325 -9.744 11.943 1.00 96.25 91 MET A O 1
ATOM 711 N N . VAL A 1 92 ? -1.324 -9.867 9.939 1.00 97.75 92 VAL A N 1
ATOM 712 C CA . VAL A 1 92 ? -1.971 -8.647 9.424 1.00 97.75 92 VAL A CA 1
ATOM 713 C C . VAL A 1 92 ? -3.474 -8.837 9.227 1.00 97.75 92 VAL A C 1
ATOM 715 O O . VAL A 1 92 ? -4.239 -7.917 9.499 1.00 97.75 92 VAL A O 1
ATOM 718 N N . ARG A 1 93 ? -3.927 -10.033 8.830 1.00 97.44 93 ARG A N 1
ATOM 719 C CA . ARG A 1 93 ? -5.363 -10.340 8.727 1.00 97.44 93 ARG A CA 1
ATOM 720 C C . ARG A 1 93 ? -6.045 -10.365 10.094 1.00 97.44 93 ARG A C 1
ATOM 722 O O . ARG A 1 93 ? -7.142 -9.832 10.221 1.00 97.44 93 ARG A O 1
ATOM 729 N N . ASP A 1 94 ? -5.393 -10.922 11.112 1.00 97.12 94 ASP A N 1
ATOM 730 C CA . ASP A 1 94 ? -5.900 -10.903 12.490 1.00 97.12 94 ASP A CA 1
ATOM 731 C C . ASP A 1 94 ? -6.019 -9.467 13.036 1.00 97.12 94 ASP A C 1
ATOM 733 O O . ASP A 1 94 ? -7.054 -9.097 13.592 1.00 97.12 94 ASP A O 1
ATOM 737 N N . ALA A 1 95 ? -5.017 -8.612 12.805 1.00 98.25 95 ALA A N 1
ATOM 738 C CA . ALA A 1 95 ? -5.104 -7.194 13.167 1.00 98.25 95 ALA A CA 1
ATOM 739 C C . ALA A 1 95 ? -6.193 -6.441 12.384 1.00 98.25 95 ALA A C 1
ATOM 741 O O . ALA A 1 95 ? -6.893 -5.601 12.952 1.00 98.25 95 ALA A O 1
ATOM 742 N N . MET A 1 96 ? -6.398 -6.769 11.104 1.00 98.31 96 MET A N 1
ATOM 743 C CA . MET A 1 96 ? -7.493 -6.193 10.320 1.00 98.31 96 MET A CA 1
ATOM 744 C C . MET A 1 96 ? -8.857 -6.615 10.878 1.00 98.31 96 MET A C 1
ATOM 746 O O . MET A 1 96 ? -9.745 -5.780 11.025 1.00 98.31 96 MET A O 1
ATOM 750 N N . ALA A 1 97 ? -9.017 -7.881 11.272 1.00 96.94 97 ALA A N 1
ATOM 751 C CA . ALA A 1 97 ? -10.241 -8.365 11.909 1.00 96.94 97 ALA A CA 1
ATOM 752 C C . ALA A 1 97 ? -10.512 -7.668 13.256 1.00 96.94 97 ALA A C 1
ATOM 754 O O . ALA A 1 97 ? -11.650 -7.297 13.540 1.00 96.94 97 ALA A O 1
ATOM 755 N N . LYS A 1 98 ? -9.471 -7.426 14.064 1.00 97.75 98 LYS A N 1
ATOM 756 C CA . LYS A 1 98 ? -9.576 -6.634 15.305 1.00 97.75 98 LYS A CA 1
ATOM 757 C C . LYS A 1 98 ? -9.971 -5.184 15.030 1.00 97.75 98 LYS A C 1
ATOM 759 O O . LYS A 1 98 ? -10.809 -4.639 15.739 1.00 97.75 98 LYS A O 1
ATOM 764 N N . THR A 1 99 ? -9.426 -4.592 13.971 1.00 98.06 99 THR A N 1
ATOM 765 C CA . THR A 1 99 ? -9.799 -3.244 13.521 1.00 98.06 99 THR A CA 1
ATOM 766 C C . THR A 1 99 ? -11.270 -3.203 13.101 1.00 98.06 99 THR A C 1
ATOM 768 O O . THR A 1 99 ? -12.002 -2.316 13.529 1.00 98.06 99 THR A O 1
ATOM 771 N N . ALA A 1 100 ? -11.735 -4.203 12.347 1.00 96.94 100 ALA A N 1
ATOM 772 C CA . ALA A 1 100 ? -13.130 -4.338 11.921 1.00 96.94 100 ALA A CA 1
ATOM 773 C C . ALA A 1 100 ? -14.118 -4.539 13.080 1.00 96.94 100 ALA A C 1
ATOM 775 O O . ALA A 1 100 ? -15.294 -4.211 12.957 1.00 96.94 100 ALA A O 1
ATOM 776 N N . ALA A 1 101 ? -13.654 -5.075 14.211 1.00 96.75 101 ALA A N 1
ATOM 777 C CA . ALA A 1 101 ? -14.461 -5.185 15.422 1.00 96.75 101 ALA A CA 1
ATOM 778 C C . ALA A 1 101 ? -14.603 -3.846 16.173 1.00 96.75 101 ALA A C 1
ATOM 780 O O . ALA A 1 101 ? -15.523 -3.699 16.977 1.00 96.75 101 ALA A O 1
ATOM 781 N N . GLN A 1 102 ? -13.703 -2.888 15.931 1.00 97.31 102 GLN A N 1
ATOM 782 C CA . GLN A 1 102 ? -13.650 -1.598 16.627 1.00 97.31 102 GLN A CA 1
ATOM 783 C C . GLN A 1 102 ? -14.168 -0.427 15.777 1.00 97.31 102 GLN A C 1
ATOM 785 O O . GLN A 1 102 ? -14.686 0.546 16.328 1.00 97.31 102 GLN A O 1
ATOM 790 N N . PHE A 1 103 ? -14.028 -0.513 14.455 1.00 96.56 103 PHE A N 1
ATOM 791 C CA . PHE A 1 103 ? -14.400 0.525 13.499 1.00 96.56 103 PHE A CA 1
ATOM 792 C C . PHE A 1 103 ? -15.408 -0.007 12.485 1.00 96.56 103 PHE A C 1
ATOM 794 O O . PHE A 1 103 ? -15.335 -1.160 12.062 1.00 96.56 103 PHE A O 1
ATOM 801 N N . ASP A 1 104 ? -16.315 0.864 12.045 1.00 94.69 104 ASP A N 1
ATOM 802 C CA . ASP A 1 104 ? -17.188 0.567 10.916 1.00 94.69 104 ASP A CA 1
ATOM 803 C C . ASP A 1 104 ? -16.381 0.615 9.609 1.00 94.69 104 ASP A C 1
ATOM 805 O O . ASP A 1 104 ? -16.169 1.673 9.019 1.00 94.69 104 ASP A O 1
ATOM 809 N N . LEU A 1 105 ? -15.910 -0.553 9.167 1.00 94.25 105 LEU A N 1
ATOM 810 C CA . LEU A 1 105 ? -15.185 -0.707 7.904 1.00 94.25 105 LEU A CA 1
ATOM 811 C C . LEU A 1 105 ? -16.122 -0.927 6.708 1.00 94.25 105 LEU A C 1
ATOM 813 O O . LEU A 1 105 ? -15.718 -1.504 5.698 1.00 94.25 105 LEU A O 1
ATOM 817 N N . THR A 1 106 ? -17.390 -0.530 6.792 1.00 90.94 106 THR A N 1
ATOM 818 C CA . THR A 1 106 ? -18.267 -0.532 5.619 1.00 90.94 106 THR A CA 1
ATOM 819 C C . THR A 1 106 ? -17.937 0.628 4.677 1.00 90.94 106 THR A C 1
ATOM 821 O O . THR A 1 106 ? -17.169 1.538 4.989 1.00 90.94 106 THR A O 1
ATOM 824 N N . HIS A 1 107 ? -18.539 0.606 3.485 1.00 85.81 107 HIS A N 1
ATOM 825 C CA . HIS A 1 107 ? -18.491 1.738 2.562 1.00 85.81 107 HIS A CA 1
ATOM 826 C C . HIS A 1 107 ? -18.943 3.043 3.235 1.00 85.81 107 HIS A C 1
ATOM 828 O O . HIS A 1 107 ? -18.296 4.069 3.068 1.00 85.81 107 HIS A O 1
ATOM 834 N N . GLU A 1 108 ? -20.015 2.99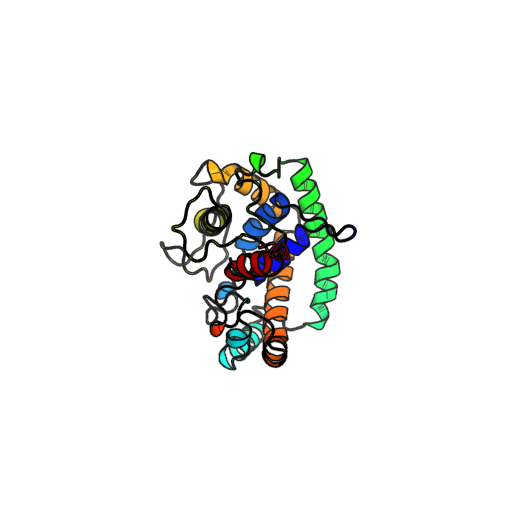5 4.025 1.00 87.06 108 GLU A N 1
ATOM 835 C CA . GLU A 1 108 ? -20.545 4.164 4.725 1.00 87.06 108 GLU A CA 1
ATOM 836 C C . GLU A 1 108 ? -19.595 4.636 5.830 1.00 87.06 108 GLU A C 1
ATOM 838 O O . GLU A 1 108 ? -19.188 5.796 5.816 1.00 87.06 108 GLU A O 1
ATOM 843 N N . GLY A 1 109 ? -19.151 3.730 6.710 1.00 87.06 109 GLY A N 1
ATOM 844 C CA . GLY A 1 109 ? -18.251 4.070 7.818 1.00 87.06 109 GLY A CA 1
ATOM 845 C C . GLY A 1 109 ? -16.900 4.657 7.389 1.00 87.06 109 GLY A C 1
ATOM 846 O O . GLY A 1 109 ? -16.300 5.444 8.122 1.00 87.06 109 GLY A O 1
ATOM 847 N N . LEU A 1 110 ? -16.443 4.340 6.173 1.00 89.56 110 LEU A N 1
ATOM 848 C CA . LEU A 1 110 ? -15.197 4.859 5.602 1.00 89.56 110 LEU A CA 1
ATOM 849 C C . LEU A 1 110 ? -15.393 6.008 4.598 1.00 89.56 110 LEU A C 1
ATOM 851 O O . LEU A 1 110 ? -14.407 6.470 4.024 1.00 89.56 110 LEU A O 1
ATOM 855 N N . ASN A 1 111 ? -16.629 6.469 4.371 1.00 86.62 111 ASN A N 1
ATOM 856 C CA . ASN A 1 111 ? -16.987 7.465 3.347 1.00 86.62 111 ASN A CA 1
ATOM 857 C C . ASN A 1 111 ? -16.567 7.074 1.915 1.00 86.62 111 ASN A C 1
ATOM 859 O O . ASN A 1 111 ? -16.165 7.911 1.103 1.00 86.62 111 ASN A O 1
ATOM 863 N N . ILE A 1 112 ? -16.677 5.787 1.600 1.00 81.06 112 ILE A N 1
ATOM 864 C CA . ILE A 1 112 ? -16.335 5.177 0.316 1.00 81.06 112 ILE A CA 1
ATOM 865 C C . ILE A 1 112 ? -17.625 4.923 -0.474 1.00 81.06 112 ILE A C 1
ATOM 867 O O . ILE A 1 112 ? -18.573 4.327 0.028 1.00 81.06 112 ILE A O 1
ATOM 871 N N . ALA A 1 113 ? -17.675 5.307 -1.750 1.00 78.25 113 ALA A N 1
ATOM 872 C CA . ALA A 1 113 ? -18.855 5.078 -2.583 1.00 78.25 113 ALA A CA 1
ATOM 873 C C . ALA A 1 113 ? -19.075 3.572 -2.864 1.00 78.25 113 ALA A C 1
ATOM 875 O O . ALA A 1 113 ? -18.124 2.857 -3.209 1.00 78.25 113 ALA A O 1
ATOM 876 N N . PRO A 1 114 ? -20.316 3.057 -2.798 1.00 76.69 114 PRO A N 1
ATOM 877 C CA . PRO A 1 114 ? -20.579 1.637 -2.998 1.00 76.69 114 PRO A CA 1
ATOM 878 C C . PRO A 1 114 ? -20.261 1.178 -4.430 1.00 76.69 114 PRO A C 1
ATOM 880 O O . PRO A 1 114 ? -20.517 1.874 -5.414 1.00 76.69 114 PRO A O 1
ATOM 883 N N . GLY A 1 115 ? -19.712 -0.034 -4.553 1.00 71.94 115 GLY A N 1
ATOM 884 C CA . GLY A 1 115 ? -19.514 -0.716 -5.838 1.00 71.94 115 GLY A CA 1
ATOM 885 C C . GLY A 1 115 ? -18.370 -0.188 -6.713 1.00 71.94 115 GLY A C 1
ATOM 886 O O . GLY A 1 115 ? -18.263 -0.604 -7.868 1.00 71.94 115 GLY A O 1
ATOM 887 N N . LYS A 1 116 ? -17.511 0.714 -6.210 1.00 73.62 116 LYS A N 1
ATOM 888 C CA . LYS A 1 116 ? -16.349 1.221 -6.976 1.00 73.62 116 LYS A CA 1
ATOM 889 C C . LYS A 1 116 ? -15.010 0.580 -6.596 1.00 73.62 116 LYS A C 1
ATOM 891 O O . LYS A 1 116 ? -14.044 0.747 -7.341 1.00 73.62 116 LYS A O 1
ATOM 896 N N . ILE A 1 117 ? -14.946 -0.148 -5.478 1.00 78.38 117 ILE A N 1
ATOM 897 C CA . ILE A 1 117 ? -13.816 -1.024 -5.135 1.00 78.38 117 ILE A CA 1
ATOM 898 C C . ILE A 1 117 ? -14.227 -2.461 -5.440 1.00 78.38 117 ILE A C 1
ATOM 900 O O . ILE A 1 117 ? -15.263 -2.930 -4.972 1.00 78.38 117 ILE A O 1
ATOM 904 N N . THR A 1 118 ? -13.412 -3.146 -6.230 1.00 75.25 118 THR A N 1
ATOM 905 C CA . THR A 1 118 ? -13.575 -4.564 -6.568 1.00 75.25 118 THR A CA 1
ATOM 906 C C . THR A 1 118 ? -12.323 -5.333 -6.156 1.00 75.25 118 THR A C 1
ATOM 908 O O . THR A 1 118 ? -11.332 -4.725 -5.751 1.00 75.25 118 THR A O 1
ATOM 911 N N . LYS A 1 119 ? -12.338 -6.664 -6.285 1.00 70.75 119 LYS A N 1
ATOM 912 C CA . LYS A 1 119 ? -11.165 -7.509 -6.005 1.00 70.75 119 LYS A CA 1
ATOM 913 C C . LYS A 1 119 ? -9.951 -7.154 -6.874 1.00 70.75 119 LYS A C 1
ATOM 915 O O . LYS A 1 119 ? -8.816 -7.311 -6.432 1.00 70.75 119 LYS A O 1
ATOM 920 N N . ASP A 1 120 ? -10.190 -6.614 -8.066 1.00 66.44 120 ASP A N 1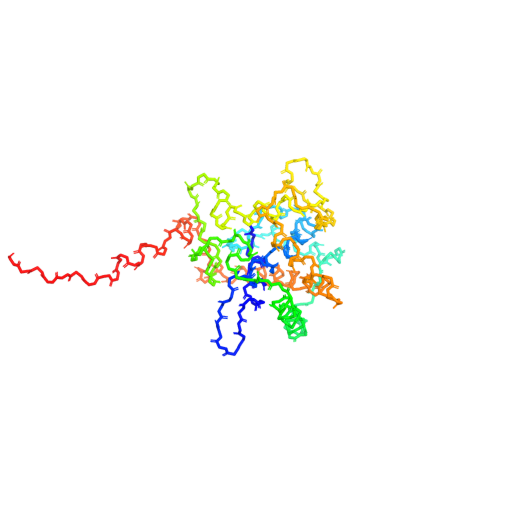
ATOM 921 C CA . ASP A 1 120 ? -9.153 -6.125 -8.984 1.00 66.44 120 ASP A CA 1
ATOM 922 C C . ASP A 1 120 ? -8.684 -4.695 -8.641 1.00 66.44 120 ASP A C 1
ATOM 924 O O . ASP A 1 120 ? -7.839 -4.107 -9.317 1.00 66.44 120 ASP A O 1
ATOM 928 N N . GLY A 1 121 ? -9.209 -4.132 -7.549 1.00 67.75 121 GLY A N 1
ATOM 929 C CA . GLY A 1 121 ? -8.938 -2.790 -7.059 1.00 67.75 121 GLY A CA 1
ATOM 930 C C . GLY A 1 121 ? -9.980 -1.770 -7.520 1.00 67.75 121 GLY A C 1
ATOM 931 O O . GLY A 1 121 ? -11.150 -2.082 -7.765 1.00 67.75 121 GLY A O 1
ATOM 932 N N . TYR A 1 122 ? -9.554 -0.509 -7.586 1.00 67.19 122 TYR A N 1
ATOM 933 C CA . TYR A 1 122 ? -10.388 0.603 -8.035 1.00 67.19 122 TYR A CA 1
ATOM 934 C C . TYR A 1 122 ? -10.594 0.536 -9.543 1.00 67.19 122 TYR A C 1
ATOM 936 O O . TYR A 1 122 ? -9.623 0.393 -10.288 1.00 67.19 122 TYR A O 1
ATOM 944 N N . LYS A 1 123 ? -11.830 0.754 -10.002 1.00 53.97 123 LYS A N 1
ATOM 945 C CA . LYS A 1 123 ? -12.064 1.128 -11.400 1.00 53.97 123 LYS A CA 1
ATOM 946 C C . LYS A 1 123 ? -11.463 2.513 -11.621 1.00 53.97 123 LYS A C 1
ATOM 948 O O . LYS A 1 123 ? -12.085 3.520 -11.292 1.00 53.97 123 LYS A O 1
ATOM 953 N N . ALA A 1 124 ? -10.232 2.565 -12.118 1.00 49.19 124 ALA A N 1
ATOM 954 C CA . ALA A 1 124 ? -9.664 3.811 -12.592 1.00 49.19 124 ALA A CA 1
ATOM 955 C C . ALA A 1 124 ? -10.518 4.288 -13.768 1.00 49.19 124 ALA A C 1
ATOM 957 O O . ALA A 1 124 ? -10.578 3.638 -14.809 1.00 49.19 124 ALA A O 1
ATOM 958 N N . THR A 1 125 ? -11.163 5.437 -13.620 1.00 44.44 125 THR A N 1
ATOM 959 C CA . THR A 1 125 ? -11.549 6.238 -14.774 1.00 44.44 125 THR A CA 1
ATOM 960 C C . THR A 1 125 ? -10.259 6.831 -15.324 1.00 44.44 125 THR A C 1
ATOM 962 O O . THR A 1 125 ? -9.902 7.956 -14.985 1.00 44.44 125 THR A O 1
ATOM 965 N N . CYS A 1 126 ? -9.544 6.050 -16.142 1.00 43.06 126 CYS A N 1
ATOM 966 C CA . CYS A 1 126 ? -8.285 6.420 -16.798 1.00 43.06 126 CYS A CA 1
ATOM 967 C C . CYS A 1 126 ? -8.377 7.759 -17.580 1.00 43.06 126 CYS A C 1
ATOM 969 O O . CYS A 1 126 ? -7.361 8.314 -17.987 1.00 43.06 126 CYS A O 1
ATOM 971 N N . CYS A 1 127 ? -9.593 8.294 -17.767 1.00 44.06 127 CYS A N 1
ATOM 972 C CA . CYS A 1 127 ? -9.899 9.479 -18.562 1.00 44.06 127 CYS A CA 1
ATOM 973 C C . CYS A 1 127 ? -10.861 10.490 -17.894 1.00 44.06 127 CYS A C 1
ATOM 975 O O . CYS A 1 127 ? -11.372 11.360 -18.596 1.00 44.06 127 CYS A O 1
ATOM 977 N N . ALA A 1 128 ? -11.155 10.397 -16.588 1.00 39.94 128 ALA A N 1
ATOM 978 C CA . ALA A 1 128 ? -12.012 11.386 -15.913 1.00 39.94 128 ALA A CA 1
ATOM 979 C C . ALA A 1 128 ? -11.194 12.320 -15.015 1.00 39.94 128 ALA A C 1
ATOM 981 O O . ALA A 1 128 ? -10.213 11.899 -14.405 1.00 39.94 128 ALA A O 1
ATOM 982 N N . GLN A 1 129 ? -11.621 13.583 -14.928 1.00 40.03 129 GLN A N 1
ATOM 983 C CA . GLN A 1 129 ? -11.104 14.522 -13.933 1.00 40.03 129 GLN A CA 1
ATOM 984 C C . GLN A 1 129 ? -11.238 13.905 -12.528 1.00 40.03 129 GLN A C 1
ATOM 986 O O . GLN A 1 129 ? -12.250 13.241 -12.276 1.00 40.03 129 GLN A O 1
ATOM 991 N N . PRO A 1 130 ? -10.255 14.091 -11.626 1.00 45.41 130 PRO A N 1
ATOM 992 C CA . PRO A 1 130 ? -10.332 13.573 -10.267 1.00 45.41 130 PRO A CA 1
ATOM 993 C C . PRO A 1 130 ? -11.586 14.106 -9.568 1.00 45.41 130 PRO A C 1
ATOM 995 O O . PRO A 1 130 ? -11.686 15.291 -9.264 1.00 45.41 130 PRO A O 1
ATOM 998 N N . ASP A 1 131 ? -12.552 13.227 -9.327 1.00 50.69 131 ASP A N 1
ATOM 999 C CA . ASP A 1 131 ? -13.712 13.511 -8.492 1.00 50.69 131 ASP A CA 1
ATOM 1000 C C . ASP A 1 131 ? -13.467 12.851 -7.126 1.00 50.69 131 ASP A C 1
ATOM 1002 O O . ASP A 1 131 ? -13.387 11.619 -7.065 1.00 50.69 131 ASP A O 1
ATOM 1006 N N . PRO A 1 132 ? -13.334 13.623 -6.030 1.00 49.41 132 PRO A N 1
ATOM 1007 C CA . PRO A 1 132 ? -13.048 13.092 -4.695 1.00 49.41 132 PRO A CA 1
ATOM 1008 C C . PRO A 1 132 ? -14.185 12.229 -4.118 1.00 49.41 132 PRO A C 1
ATOM 1010 O O . PRO A 1 132 ? -14.030 11.639 -3.050 1.00 49.41 132 PRO A O 1
ATOM 1013 N N . THR A 1 133 ? -15.324 12.122 -4.809 1.00 49.94 133 THR A N 1
ATOM 1014 C CA . THR A 1 133 ? -16.407 11.179 -4.481 1.00 49.94 133 THR A CA 1
ATOM 1015 C C . THR A 1 133 ? -16.250 9.811 -5.165 1.00 49.94 133 THR A C 1
ATOM 1017 O O . THR A 1 133 ? -16.979 8.868 -4.850 1.00 49.94 133 THR A O 1
ATOM 1020 N N . ILE A 1 134 ? -15.289 9.661 -6.087 1.00 62.03 134 ILE A N 1
ATOM 1021 C CA . ILE A 1 134 ? -14.967 8.398 -6.766 1.00 62.03 134 ILE A CA 1
ATOM 1022 C C . ILE A 1 134 ? -13.784 7.727 -6.059 1.00 62.03 134 ILE A C 1
ATOM 1024 O O . ILE A 1 134 ? -12.733 8.326 -5.865 1.00 62.03 134 ILE A O 1
ATOM 1028 N N . ASN A 1 135 ? -13.922 6.440 -5.727 1.00 66.38 135 ASN A N 1
ATOM 1029 C CA . ASN A 1 135 ? -12.995 5.752 -4.816 1.00 66.38 135 ASN A CA 1
ATOM 1030 C C . ASN A 1 135 ? -11.525 5.692 -5.266 1.00 66.38 135 ASN A C 1
ATOM 1032 O O . ASN A 1 135 ? -10.651 5.638 -4.411 1.00 66.38 135 ASN A O 1
ATOM 1036 N N . GLY A 1 136 ? -11.234 5.682 -6.572 1.00 69.00 136 GLY A N 1
ATOM 1037 C CA . GLY A 1 136 ? -9.850 5.743 -7.067 1.00 69.00 136 GLY A CA 1
ATOM 1038 C C . GLY A 1 136 ? -9.180 7.071 -6.688 1.00 69.00 136 GLY A C 1
ATOM 1039 O O . GLY A 1 136 ? -8.261 7.059 -5.871 1.00 69.00 136 GLY A O 1
ATOM 1040 N N . PRO A 1 137 ? -9.689 8.209 -7.199 1.00 70.25 137 PRO A N 1
ATOM 1041 C CA . PRO A 1 137 ? -9.251 9.541 -6.784 1.00 70.25 137 PRO A CA 1
ATOM 1042 C C . PRO A 1 137 ? -9.315 9.793 -5.272 1.00 70.25 137 PRO A C 1
ATOM 1044 O O . PRO A 1 137 ? -8.382 10.375 -4.731 1.00 70.25 137 PRO A O 1
ATOM 1047 N N . PHE A 1 138 ? -10.364 9.327 -4.581 1.00 78.06 138 PHE A N 1
ATOM 1048 C CA . PHE A 1 138 ? -10.485 9.429 -3.119 1.00 78.06 138 PHE A CA 1
ATOM 1049 C C . PHE A 1 138 ? -9.287 8.789 -2.409 1.00 78.06 138 PHE A C 1
ATOM 1051 O O . PHE A 1 138 ? -8.675 9.396 -1.539 1.00 78.06 138 PHE A O 1
ATOM 1058 N N . MET A 1 139 ? -8.904 7.577 -2.812 1.00 82.44 139 MET A N 1
ATOM 1059 C CA . MET A 1 139 ? -7.818 6.843 -2.162 1.00 82.44 139 MET A CA 1
ATOM 1060 C C . MET A 1 139 ? -6.442 7.351 -2.566 1.00 82.44 139 MET A C 1
ATOM 1062 O O . MET A 1 139 ? -5.555 7.410 -1.719 1.00 82.44 139 MET A O 1
ATOM 1066 N N . ASP A 1 140 ? -6.257 7.751 -3.826 1.00 77.25 140 ASP A N 1
ATOM 1067 C CA . ASP A 1 140 ? -5.018 8.408 -4.248 1.00 77.25 140 ASP A CA 1
ATOM 1068 C C . ASP A 1 140 ? -4.832 9.738 -3.493 1.00 77.25 140 ASP A C 1
ATOM 1070 O O . ASP A 1 140 ? -3.739 9.999 -2.990 1.00 77.25 140 ASP A O 1
ATOM 1074 N N . TYR A 1 141 ? -5.903 10.522 -3.304 1.00 79.31 141 TYR A N 1
ATOM 1075 C CA . TYR A 1 141 ? -5.873 11.718 -2.460 1.00 79.31 141 TYR A CA 1
ATOM 1076 C C . TYR A 1 141 ? -5.555 11.366 -1.005 1.00 79.31 141 TYR A C 1
ATOM 1078 O O . TYR A 1 141 ? -4.636 11.945 -0.432 1.00 79.31 141 TYR A O 1
ATOM 1086 N N . ALA A 1 142 ? -6.268 10.406 -0.407 1.00 84.69 142 ALA A N 1
ATOM 1087 C CA . ALA A 1 142 ? -6.049 9.992 0.978 1.00 84.69 142 ALA A CA 1
ATOM 1088 C C . ALA A 1 142 ? -4.585 9.592 1.219 1.00 84.69 142 ALA A C 1
ATOM 1090 O O . ALA A 1 142 ? -3.969 10.025 2.184 1.00 84.69 142 ALA A O 1
ATOM 1091 N N . ILE A 1 143 ? -3.989 8.826 0.308 1.00 82.56 143 ILE A N 1
ATOM 1092 C CA . ILE A 1 143 ? -2.615 8.333 0.449 1.00 82.56 143 ILE A CA 1
ATOM 1093 C C . ILE A 1 143 ? -1.566 9.437 0.237 1.00 82.56 143 ILE A C 1
ATOM 1095 O O . ILE A 1 143 ? -0.480 9.382 0.815 1.00 82.56 143 ILE A O 1
ATOM 1099 N N . VAL A 1 144 ? -1.864 10.456 -0.568 1.00 83.00 144 VAL A N 1
ATOM 1100 C CA . VAL A 1 144 ? -0.969 11.611 -0.726 1.00 83.00 144 VAL A CA 1
ATOM 1101 C C . VAL A 1 144 ? -1.097 12.559 0.468 1.00 83.00 144 VAL A C 1
ATOM 1103 O O . VAL A 1 144 ? -0.100 12.914 1.094 1.00 83.00 144 VAL A O 1
ATOM 1106 N N . TYR A 1 145 ? -2.321 12.941 0.826 1.00 87.44 145 TYR A N 1
ATOM 1107 C CA . TYR A 1 145 ? -2.575 14.050 1.745 1.00 87.44 145 TYR A CA 1
ATOM 1108 C C . TYR A 1 145 ? -2.743 13.652 3.212 1.00 87.44 145 TYR A C 1
ATOM 1110 O O . TYR A 1 145 ? -2.653 14.535 4.060 1.00 87.44 145 TYR A O 1
ATOM 1118 N N . LEU A 1 146 ? -2.933 12.369 3.538 1.00 93.88 146 LEU A N 1
ATOM 1119 C CA . LEU A 1 146 ? -2.895 11.894 4.929 1.00 93.88 146 LEU A CA 1
ATOM 1120 C C . LEU A 1 146 ? -1.490 11.536 5.409 1.00 93.88 146 LEU A C 1
ATOM 1122 O O . LEU A 1 146 ? -1.350 11.039 6.520 1.00 93.88 146 LEU A O 1
ATOM 1126 N N . PHE A 1 147 ? -0.459 11.763 4.599 1.00 94.81 147 PHE A N 1
ATOM 1127 C CA . PHE A 1 147 ? 0.914 11.439 4.956 1.00 94.81 147 PHE A CA 1
ATOM 1128 C C . PHE A 1 147 ? 1.809 12.676 4.965 1.00 94.81 147 PHE A C 1
ATOM 1130 O O . PHE A 1 147 ? 1.731 13.541 4.083 1.00 94.81 147 PHE A O 1
ATOM 1137 N N . ASP A 1 148 ? 2.694 12.713 5.953 1.00 94.69 148 ASP A N 1
ATOM 1138 C CA . ASP A 1 148 ? 3.834 13.621 6.032 1.00 94.69 148 ASP A CA 1
ATOM 1139 C C . ASP A 1 148 ? 5.150 12.888 5.723 1.00 94.69 148 ASP A C 1
ATOM 1141 O O . ASP A 1 148 ? 5.190 11.655 5.732 1.00 94.69 148 ASP A O 1
ATOM 1145 N N . GLY A 1 149 ? 6.216 13.648 5.454 1.00 93.50 149 GLY A N 1
ATOM 1146 C CA . GLY A 1 149 ? 7.555 13.132 5.143 1.00 93.50 149 GLY A CA 1
ATOM 1147 C C . GLY A 1 149 ? 7.898 13.077 3.650 1.00 93.50 149 GLY A C 1
ATOM 1148 O O . GLY A 1 149 ? 8.862 12.412 3.281 1.00 93.50 149 GLY A O 1
ATOM 1149 N N . TYR A 1 150 ? 7.113 13.744 2.797 1.00 93.00 150 TYR A N 1
ATOM 1150 C CA . TYR A 1 150 ? 7.458 13.934 1.384 1.00 93.00 150 TYR A CA 1
ATOM 1151 C C . TYR A 1 150 ? 8.602 14.940 1.230 1.00 93.00 150 TYR A C 1
ATOM 1153 O O . TYR A 1 150 ? 8.739 15.870 2.027 1.00 93.00 150 TYR A O 1
ATOM 1161 N N . ASP A 1 151 ? 9.384 14.774 0.168 1.00 90.38 151 ASP A N 1
ATOM 1162 C CA . ASP A 1 151 ? 10.572 15.587 -0.108 1.00 90.38 151 ASP A CA 1
ATOM 1163 C C . ASP A 1 151 ? 10.213 16.977 -0.663 1.00 90.38 151 ASP A C 1
ATOM 1165 O O . ASP A 1 151 ? 11.029 17.901 -0.634 1.00 90.38 151 ASP A O 1
ATOM 1169 N N . ASP A 1 152 ? 8.992 17.130 -1.178 1.00 87.38 152 ASP A N 1
ATOM 1170 C CA . ASP A 1 152 ? 8.522 18.325 -1.866 1.00 87.38 152 ASP A CA 1
ATOM 1171 C C . ASP A 1 152 ? 7.075 18.697 -1.493 1.00 87.38 152 ASP A C 1
ATOM 1173 O O . ASP A 1 152 ? 6.289 17.875 -1.015 1.00 87.38 152 ASP A O 1
ATOM 1177 N N . ALA A 1 153 ? 6.719 19.967 -1.717 1.00 85.31 153 ALA A N 1
ATOM 1178 C CA . ALA A 1 153 ? 5.399 20.508 -1.385 1.00 85.31 153 ALA A CA 1
ATOM 1179 C C . ALA A 1 153 ? 4.266 19.933 -2.252 1.00 85.31 153 ALA A C 1
ATOM 1181 O O . ALA A 1 153 ? 3.122 19.877 -1.801 1.00 85.31 153 ALA A O 1
ATOM 1182 N N . GLU A 1 154 ? 4.589 19.478 -3.465 1.00 84.25 154 GLU A N 1
ATOM 1183 C CA . GLU A 1 154 ? 3.652 18.813 -4.376 1.00 84.25 154 GLU A CA 1
ATOM 1184 C C . GLU A 1 154 ? 3.442 17.335 -3.994 1.00 84.25 154 GLU A C 1
ATOM 1186 O O . GLU A 1 154 ? 2.608 16.652 -4.589 1.00 84.25 154 GLU A O 1
ATOM 1191 N N . LYS A 1 155 ? 4.167 16.844 -2.975 1.00 85.31 155 LYS A N 1
ATOM 1192 C CA . LYS A 1 155 ? 4.112 15.474 -2.452 1.00 85.31 155 LYS A CA 1
ATOM 1193 C C . LYS A 1 155 ? 4.326 14.427 -3.546 1.00 85.31 155 LYS A C 1
ATOM 1195 O O . LYS A 1 155 ? 3.675 13.379 -3.563 1.00 85.31 155 LYS A O 1
ATOM 1200 N N . THR A 1 156 ? 5.237 14.719 -4.472 1.00 82.31 156 THR A N 1
ATOM 1201 C CA . THR A 1 156 ? 5.516 13.838 -5.611 1.00 82.31 156 THR A CA 1
ATOM 1202 C C . THR A 1 156 ? 6.510 12.741 -5.258 1.00 82.31 156 THR A C 1
ATOM 1204 O O . THR A 1 156 ? 6.317 11.603 -5.677 1.00 82.31 156 THR A O 1
ATOM 1207 N N . MET A 1 157 ? 7.522 13.048 -4.441 1.00 86.69 157 MET A N 1
ATOM 1208 C CA . MET A 1 157 ? 8.599 12.122 -4.089 1.00 86.69 157 MET A CA 1
ATOM 1209 C C . MET A 1 157 ? 8.716 11.941 -2.572 1.00 86.69 157 MET A C 1
ATOM 1211 O O . MET A 1 157 ? 8.543 12.884 -1.800 1.00 86.69 157 MET A O 1
ATOM 1215 N N . ALA A 1 158 ? 9.011 10.715 -2.140 1.00 90.06 158 ALA A N 1
ATOM 1216 C CA . ALA A 1 158 ? 9.227 10.384 -0.735 1.00 90.06 158 ALA A CA 1
ATOM 1217 C C . ALA A 1 158 ? 10.434 9.453 -0.573 1.00 90.06 158 ALA A C 1
ATOM 1219 O O . ALA A 1 158 ? 10.285 8.234 -0.539 1.00 90.06 158 ALA A O 1
ATOM 1220 N N . THR A 1 159 ? 11.642 10.009 -0.466 1.00 89.62 159 THR A N 1
ATOM 1221 C CA . THR A 1 159 ? 12.849 9.207 -0.182 1.00 89.62 159 THR A CA 1
ATOM 1222 C C . THR A 1 159 ? 12.980 8.832 1.295 1.00 89.62 159 THR A C 1
ATOM 1224 O O . THR A 1 159 ? 13.637 7.844 1.630 1.00 89.62 159 THR A O 1
ATOM 1227 N N . GLY A 1 160 ? 12.343 9.602 2.183 1.00 90.88 160 GLY A N 1
ATOM 1228 C CA . GLY A 1 160 ? 12.312 9.375 3.625 1.00 90.88 160 GLY A CA 1
ATOM 1229 C C . GLY A 1 160 ? 11.130 8.531 4.112 1.00 90.88 160 GLY A C 1
ATOM 1230 O O . GLY A 1 160 ? 10.256 8.114 3.352 1.00 90.88 160 GLY A O 1
ATOM 1231 N N . LYS A 1 161 ? 11.097 8.283 5.427 1.00 93.19 161 LYS A N 1
ATOM 1232 C CA . LYS A 1 161 ? 9.973 7.607 6.088 1.00 93.19 161 LYS A CA 1
ATOM 1233 C C . LYS A 1 161 ? 8.726 8.491 6.020 1.00 93.19 161 LYS A C 1
ATOM 1235 O O . LYS A 1 161 ? 8.762 9.619 6.499 1.00 93.19 161 LYS A O 1
ATOM 1240 N N . LEU A 1 162 ? 7.623 7.925 5.530 1.00 95.06 162 LEU A N 1
ATOM 1241 C CA . LEU A 1 162 ? 6.308 8.553 5.606 1.00 95.06 162 LEU A CA 1
ATOM 1242 C C . LEU A 1 162 ? 5.608 8.216 6.926 1.00 95.06 162 LEU A C 1
ATOM 1244 O O . LEU A 1 162 ? 5.744 7.109 7.461 1.00 95.06 162 LEU A O 1
ATOM 1248 N N . THR A 1 163 ? 4.829 9.166 7.431 1.00 95.44 163 THR A N 1
ATOM 1249 C CA . THR A 1 163 ? 4.018 9.017 8.647 1.00 95.44 163 THR A CA 1
ATOM 1250 C C . THR A 1 163 ? 2.601 9.498 8.401 1.00 95.44 163 THR A C 1
ATOM 1252 O O . THR A 1 163 ? 2.406 10.572 7.835 1.00 95.44 163 THR A O 1
ATOM 1255 N N . LEU A 1 164 ? 1.621 8.700 8.825 1.00 96.62 164 LEU A N 1
ATOM 1256 C CA . LEU A 1 164 ? 0.215 9.093 8.812 1.00 96.62 164 LEU A CA 1
ATOM 1257 C C . LEU A 1 164 ? 0.008 10.320 9.717 1.00 96.62 164 LEU A C 1
ATOM 1259 O O . LEU A 1 164 ? 0.571 10.381 10.809 1.00 96.62 164 LEU A O 1
ATOM 1263 N N . LEU A 1 165 ? -0.787 11.285 9.260 1.00 95.69 165 LEU A N 1
ATOM 1264 C CA . LEU A 1 165 ? -1.154 12.467 10.036 1.00 95.69 165 LEU A CA 1
ATOM 1265 C C . LEU A 1 165 ? -2.042 12.096 11.235 1.00 95.69 165 LEU A C 1
ATOM 1267 O O . LEU A 1 165 ? -2.891 11.204 11.147 1.00 95.69 165 LEU A O 1
ATOM 1271 N N . GLU A 1 166 ? -1.884 12.839 12.332 1.00 92.88 166 GLU A N 1
ATOM 1272 C CA . GLU A 1 166 ? -2.729 12.718 13.530 1.00 92.88 166 GLU A CA 1
ATOM 1273 C C . GLU A 1 166 ? -4.174 13.166 13.259 1.00 92.88 166 GLU A C 1
ATOM 1275 O O . GLU A 1 166 ? -5.112 12.599 13.809 1.00 92.88 166 GLU A O 1
ATOM 1280 N N . GLU A 1 167 ? -4.363 14.137 12.363 1.00 91.56 167 GLU A N 1
ATOM 1281 C CA . GLU A 1 167 ? -5.671 14.654 11.958 1.00 91.56 167 GLU A CA 1
ATOM 1282 C C . GLU A 1 167 ? -5.754 14.756 10.433 1.00 91.56 167 GLU A C 1
ATOM 1284 O O . GLU A 1 167 ? -4.802 15.172 9.762 1.00 91.56 167 GLU A O 1
ATOM 1289 N N . SER A 1 168 ? -6.902 14.386 9.859 1.00 89.81 168 SER A N 1
ATOM 1290 C CA . SER A 1 168 ? -7.129 14.559 8.428 1.00 89.81 168 SER A CA 1
ATOM 1291 C C . SER A 1 168 ? -7.376 16.034 8.086 1.00 89.81 168 SER A C 1
ATOM 1293 O O . SER A 1 168 ? -8.223 16.677 8.709 1.00 89.81 168 SER A O 1
ATOM 1295 N N . PRO A 1 169 ? -6.782 16.564 6.998 1.00 86.19 169 PRO A N 1
ATOM 1296 C CA . PRO A 1 169 ? -7.129 17.886 6.478 1.00 86.19 169 PRO A CA 1
ATOM 1297 C C . PRO A 1 169 ? -8.550 17.943 5.879 1.00 86.19 169 PRO A C 1
ATOM 1299 O O . PRO A 1 169 ? -9.013 19.008 5.477 1.00 86.19 169 PRO A O 1
ATOM 1302 N N . SER A 1 170 ? -9.248 16.805 5.777 1.00 85.56 170 SER A N 1
ATOM 1303 C CA . SER A 1 170 ? -10.626 16.709 5.292 1.00 85.56 170 SER A CA 1
ATOM 1304 C C . SER A 1 170 ? -11.435 15.704 6.111 1.00 85.56 170 SER A C 1
ATOM 1306 O O . SER A 1 170 ? -11.070 14.529 6.202 1.00 85.56 170 SER A O 1
ATOM 1308 N N . ALA A 1 171 ? -12.592 16.135 6.621 1.00 86.94 171 ALA A N 1
ATOM 1309 C CA . ALA A 1 171 ? -13.509 15.287 7.388 1.00 86.94 171 ALA A CA 1
ATOM 1310 C C . ALA A 1 171 ? -13.920 14.005 6.639 1.00 86.94 171 ALA A C 1
ATOM 1312 O O . ALA A 1 171 ? -14.170 12.977 7.263 1.00 86.94 171 ALA A O 1
ATOM 1313 N N . GLN A 1 172 ? -13.933 14.035 5.301 1.00 87.25 172 GLN A N 1
ATOM 1314 C CA . GLN A 1 172 ? -14.280 12.876 4.476 1.00 87.25 172 GLN A CA 1
ATOM 1315 C C . GLN A 1 172 ? -13.292 11.710 4.657 1.00 87.25 172 GLN A C 1
ATOM 1317 O O . GLN A 1 172 ? -13.699 10.555 4.578 1.00 87.25 172 GLN A O 1
ATOM 1322 N N . HIS A 1 173 ? -12.016 11.985 4.944 1.00 90.88 173 HIS A N 1
ATOM 1323 C CA . HIS A 1 173 ? -10.994 10.947 5.110 1.00 90.88 173 HIS A CA 1
ATOM 1324 C C . HIS A 1 173 ? -10.736 10.560 6.574 1.00 90.88 173 HIS A C 1
ATOM 1326 O O . HIS A 1 173 ? -9.909 9.690 6.836 1.00 90.88 173 HIS A O 1
ATOM 1332 N N . GLU A 1 174 ? -11.426 11.173 7.537 1.00 91.81 174 GLU A N 1
ATOM 1333 C CA . GLU A 1 174 ? -11.128 10.953 8.956 1.00 91.81 174 GLU A CA 1
ATOM 1334 C C . GLU A 1 174 ? -11.448 9.518 9.401 1.00 91.81 174 GLU A C 1
ATOM 1336 O O . GLU A 1 174 ? -10.646 8.896 10.091 1.00 91.81 174 GLU A O 1
ATOM 1341 N N . GLY A 1 175 ? -12.555 8.938 8.921 1.00 92.81 175 GLY A N 1
ATOM 1342 C CA . GLY A 1 175 ? -12.921 7.552 9.237 1.00 92.81 175 GLY A CA 1
ATOM 1343 C C . GLY A 1 175 ? -11.861 6.539 8.789 1.00 92.81 175 GLY A C 1
ATOM 1344 O O . GLY A 1 175 ? -11.419 5.702 9.577 1.00 92.81 175 GLY A O 1
ATOM 1345 N N . ILE A 1 176 ? -11.382 6.654 7.543 1.00 94.19 176 ILE A N 1
ATOM 1346 C CA . ILE A 1 176 ? -10.326 5.773 7.028 1.00 94.19 176 ILE A CA 1
ATOM 1347 C C . ILE A 1 176 ? -8.967 6.046 7.683 1.00 94.19 176 ILE A C 1
ATOM 1349 O O . ILE A 1 176 ? -8.219 5.096 7.927 1.00 94.19 176 ILE A O 1
ATOM 1353 N N . ARG A 1 177 ? -8.661 7.305 8.027 1.00 95.88 177 ARG A N 1
ATOM 1354 C CA . ARG A 1 177 ? -7.450 7.676 8.771 1.00 95.88 177 ARG A CA 1
ATOM 1355 C C . ARG A 1 177 ? -7.432 7.010 10.147 1.00 95.88 177 ARG A C 1
ATOM 1357 O O . ARG A 1 177 ? -6.488 6.281 10.430 1.00 95.88 177 ARG A O 1
ATOM 1364 N N . MET A 1 178 ? -8.487 7.179 10.948 1.00 96.69 178 MET A N 1
ATOM 1365 C CA . MET A 1 178 ? -8.599 6.597 12.294 1.00 96.69 178 MET A CA 1
ATOM 1366 C C . MET A 1 178 ? -8.529 5.067 12.276 1.00 96.69 178 MET A C 1
ATOM 1368 O O . MET A 1 178 ? -7.799 4.467 13.064 1.00 96.69 178 MET A O 1
ATOM 1372 N N . ALA A 1 179 ? -9.254 4.425 11.354 1.00 97.75 179 ALA A N 1
ATOM 1373 C CA . ALA A 1 179 ? -9.201 2.973 11.201 1.00 97.75 179 ALA A CA 1
ATOM 1374 C C . ALA A 1 179 ? -7.788 2.493 10.826 1.00 97.75 179 ALA A C 1
ATOM 1376 O O . ALA A 1 179 ? -7.317 1.475 11.330 1.00 97.75 179 ALA A O 1
ATOM 1377 N N . THR A 1 180 ? -7.092 3.244 9.967 1.00 97.94 180 THR A N 1
ATOM 1378 C CA . THR A 1 180 ? -5.715 2.932 9.561 1.00 97.94 180 THR A CA 1
ATOM 1379 C C . THR A 1 180 ? -4.725 3.138 10.696 1.00 97.94 180 THR A C 1
ATOM 1381 O O . THR A 1 180 ? -3.870 2.280 10.898 1.00 97.94 180 THR A O 1
ATOM 1384 N N . GLU A 1 181 ? -4.853 4.226 11.455 1.00 98.00 181 GLU A N 1
ATOM 1385 C CA . GLU A 1 181 ? -4.053 4.491 12.652 1.00 98.00 181 GLU A CA 1
ATOM 1386 C C . GLU A 1 181 ? -4.190 3.349 13.665 1.00 98.00 181 GLU A C 1
ATOM 1388 O O . GLU A 1 181 ? -3.187 2.797 14.118 1.00 98.00 181 GLU A O 1
ATOM 1393 N N . TYR A 1 182 ? -5.424 2.923 13.952 1.00 98.31 182 TYR A N 1
ATOM 1394 C CA . TYR A 1 182 ? -5.671 1.795 14.847 1.00 98.31 182 TYR A CA 1
ATOM 1395 C C . TYR A 1 182 ? -5.067 0.490 14.312 1.00 98.31 182 TYR A C 1
ATOM 1397 O O . TYR A 1 182 ? -4.416 -0.247 15.053 1.00 98.31 182 TYR A O 1
ATOM 1405 N N . PHE A 1 183 ? -5.225 0.226 13.012 1.00 98.62 183 PHE A N 1
ATOM 1406 C CA . PHE A 1 183 ? -4.682 -0.967 12.372 1.00 98.62 183 PHE A CA 1
ATOM 1407 C C . PHE A 1 183 ? -3.151 -1.050 12.480 1.00 98.62 183 PHE A C 1
ATOM 1409 O O . PHE A 1 183 ? -2.614 -2.092 12.864 1.00 98.62 183 PHE A O 1
ATOM 1416 N N . ILE A 1 184 ? -2.434 0.037 12.174 1.00 97.88 184 ILE A N 1
ATOM 1417 C CA . ILE A 1 184 ? -0.961 0.052 12.213 1.00 97.88 184 ILE A CA 1
ATOM 1418 C C . ILE A 1 184 ? -0.395 0.140 13.637 1.00 97.88 184 ILE A C 1
ATOM 1420 O O . ILE A 1 184 ? 0.776 -0.189 13.831 1.00 97.88 184 ILE A O 1
ATOM 1424 N N . ALA A 1 185 ? -1.203 0.564 14.616 1.00 97.62 185 ALA A N 1
ATOM 1425 C CA . ALA A 1 185 ? -0.821 0.626 16.026 1.00 97.62 185 ALA A CA 1
ATOM 1426 C C . ALA A 1 185 ? -0.738 -0.758 16.694 1.00 97.62 185 ALA A C 1
ATOM 1428 O O . ALA A 1 185 ? -0.148 -0.884 17.765 1.00 97.62 185 ALA A O 1
ATOM 1429 N N . HIS A 1 186 ? -1.294 -1.806 16.078 1.00 97.88 186 HIS A N 1
ATOM 1430 C CA . HIS A 1 186 ? -1.098 -3.173 16.551 1.00 97.88 186 HIS A CA 1
ATOM 1431 C C . HIS A 1 186 ? 0.379 -3.598 16.447 1.00 97.88 186 HIS A C 1
ATOM 1433 O O . HIS A 1 186 ? 1.050 -3.379 15.432 1.00 97.88 186 HIS A O 1
ATOM 1439 N N . ASP A 1 187 ? 0.872 -4.268 17.492 1.00 97.12 187 ASP A N 1
ATOM 1440 C CA . ASP A 1 187 ? 2.269 -4.689 17.605 1.00 97.12 187 ASP A CA 1
ATOM 1441 C C . ASP A 1 187 ? 2.757 -5.463 16.372 1.00 97.12 187 ASP A C 1
ATOM 1443 O O . ASP A 1 187 ? 2.208 -6.495 15.983 1.00 97.12 187 ASP A O 1
ATOM 1447 N N . GLY A 1 188 ? 3.838 -4.971 15.764 1.00 96.31 188 GLY A N 1
ATOM 1448 C CA . GLY A 1 188 ? 4.508 -5.635 14.646 1.00 96.31 188 GLY A CA 1
ATOM 1449 C C . GLY A 1 188 ? 3.820 -5.497 13.283 1.00 96.31 188 GLY A C 1
ATOM 1450 O O . GLY A 1 188 ? 4.383 -5.986 12.301 1.00 96.31 188 GLY A O 1
ATOM 1451 N N . ILE A 1 189 ? 2.677 -4.804 13.180 1.00 97.75 189 ILE A N 1
ATOM 1452 C CA . ILE A 1 189 ? 1.969 -4.634 11.902 1.00 97.75 189 ILE A CA 1
ATOM 1453 C C . ILE A 1 189 ? 2.765 -3.795 10.913 1.00 97.75 189 ILE A C 1
ATOM 1455 O O . ILE A 1 189 ? 2.997 -4.253 9.795 1.00 97.75 189 ILE A O 1
ATOM 1459 N N . LEU A 1 190 ? 3.252 -2.616 11.306 1.00 96.19 190 LEU A N 1
ATOM 1460 C CA . LEU A 1 190 ? 3.991 -1.759 10.376 1.00 96.19 190 LEU A CA 1
ATOM 1461 C C . LEU A 1 190 ? 5.264 -2.446 9.816 1.00 96.19 190 LEU A C 1
ATOM 1463 O O . LEU A 1 190 ? 5.416 -2.477 8.595 1.00 96.19 190 LEU A O 1
ATOM 1467 N N . PRO A 1 191 ? 6.127 -3.101 10.626 1.00 94.88 191 PRO A N 1
ATOM 1468 C CA . PRO A 1 191 ? 7.246 -3.892 10.098 1.00 94.88 191 PRO A CA 1
ATOM 1469 C C . PRO A 1 191 ? 6.832 -5.062 9.193 1.00 94.88 191 PRO A C 1
ATOM 1471 O O . PRO A 1 191 ? 7.546 -5.397 8.250 1.00 94.88 191 PRO A O 1
ATOM 1474 N N . ALA A 1 192 ? 5.697 -5.709 9.468 1.00 95.81 192 ALA A N 1
ATOM 1475 C CA . ALA A 1 192 ? 5.204 -6.803 8.635 1.00 95.81 192 ALA A CA 1
ATOM 1476 C C . ALA A 1 192 ? 4.689 -6.320 7.279 1.00 95.81 192 ALA A C 1
ATOM 1478 O O . ALA A 1 192 ? 5.001 -6.932 6.260 1.00 95.81 192 ALA A O 1
ATOM 1479 N N . LEU A 1 193 ? 3.953 -5.206 7.254 1.00 96.62 193 LEU A N 1
ATOM 1480 C CA . LEU A 1 193 ? 3.525 -4.563 6.013 1.00 96.62 193 LEU A CA 1
ATOM 1481 C C . LEU A 1 193 ? 4.728 -4.111 5.182 1.00 96.62 193 LEU A C 1
ATOM 1483 O O . LEU A 1 193 ? 4.731 -4.324 3.972 1.00 96.62 193 LEU A O 1
ATOM 1487 N N . GLN A 1 194 ? 5.772 -3.580 5.830 1.00 94.50 194 GLN A N 1
ATOM 1488 C CA . GLN A 1 194 ? 7.027 -3.251 5.156 1.00 94.50 194 GLN A CA 1
ATOM 1489 C C . GLN A 1 194 ? 7.624 -4.484 4.469 1.00 94.50 194 GLN A C 1
ATOM 1491 O O . GLN A 1 194 ? 7.957 -4.433 3.287 1.00 94.50 194 GLN A O 1
ATOM 1496 N N . GLN A 1 195 ? 7.724 -5.609 5.185 1.00 92.25 195 GLN A N 1
ATOM 1497 C CA . GLN A 1 195 ? 8.294 -6.824 4.605 1.00 92.25 195 GLN A CA 1
ATOM 1498 C C . GLN A 1 195 ? 7.445 -7.357 3.446 1.00 92.25 195 GLN A C 1
ATOM 1500 O O . GLN A 1 195 ? 7.992 -7.719 2.409 1.00 92.25 195 GLN A O 1
ATOM 1505 N N . LEU A 1 196 ? 6.117 -7.367 3.591 1.00 94.06 196 LEU A N 1
ATOM 1506 C CA . LEU A 1 196 ? 5.204 -7.786 2.525 1.00 94.06 196 LEU A CA 1
ATOM 1507 C C . LEU A 1 196 ? 5.306 -6.871 1.294 1.00 94.06 196 LEU A C 1
ATOM 1509 O O . LEU A 1 196 ? 5.235 -7.357 0.163 1.00 94.06 196 LEU A O 1
ATOM 1513 N N . PHE A 1 197 ? 5.496 -5.563 1.498 1.00 93.94 197 PHE A N 1
ATOM 1514 C CA . PHE A 1 197 ? 5.750 -4.608 0.421 1.00 93.94 197 PHE A CA 1
ATOM 1515 C C . PHE A 1 197 ? 7.050 -4.934 -0.319 1.00 93.94 197 PHE A C 1
ATOM 1517 O O . PHE A 1 197 ? 7.024 -5.129 -1.536 1.00 93.94 197 PHE A O 1
ATOM 1524 N N . GLU A 1 198 ? 8.166 -5.033 0.408 1.00 92.31 198 GLU A N 1
ATOM 1525 C CA . GLU A 1 198 ? 9.483 -5.351 -0.157 1.00 92.31 198 GLU A CA 1
ATOM 1526 C C . GLU A 1 198 ? 9.448 -6.676 -0.930 1.00 92.31 198 GLU A C 1
ATOM 1528 O O . GLU A 1 198 ? 9.879 -6.735 -2.083 1.00 92.31 198 GLU A O 1
ATOM 1533 N N . ASP A 1 199 ? 8.858 -7.717 -0.340 1.00 91.31 199 ASP A N 1
ATOM 1534 C CA . ASP A 1 199 ? 8.693 -9.025 -0.974 1.00 91.31 199 ASP A CA 1
ATOM 1535 C C . ASP A 1 199 ? 7.878 -8.903 -2.269 1.00 91.31 199 ASP A C 1
ATOM 1537 O O . ASP A 1 199 ? 8.253 -9.451 -3.307 1.00 91.31 199 ASP A O 1
ATOM 1541 N N . THR A 1 200 ? 6.792 -8.132 -2.263 1.00 91.50 200 THR A N 1
ATOM 1542 C CA . THR A 1 200 ? 5.966 -7.938 -3.462 1.00 91.50 200 THR A CA 1
ATOM 1543 C C . THR A 1 200 ? 6.719 -7.185 -4.563 1.00 91.50 200 THR A C 1
ATOM 1545 O O . THR A 1 200 ? 6.623 -7.567 -5.732 1.00 91.50 200 THR A O 1
ATOM 1548 N N . VAL A 1 201 ? 7.522 -6.171 -4.217 1.00 92.00 201 VAL A N 1
ATOM 1549 C CA . VAL A 1 201 ? 8.408 -5.480 -5.172 1.00 92.00 201 VAL A CA 1
ATOM 1550 C C . VAL A 1 201 ? 9.397 -6.461 -5.792 1.00 92.00 201 VAL A C 1
ATOM 1552 O O . VAL A 1 201 ? 9.463 -6.582 -7.019 1.00 92.00 201 VAL A O 1
ATOM 1555 N N . VAL A 1 202 ? 10.110 -7.226 -4.961 1.00 91.81 202 VAL A N 1
ATOM 1556 C CA . VAL A 1 202 ? 11.078 -8.229 -5.425 1.00 91.81 202 VAL A CA 1
ATOM 1557 C C . VAL A 1 202 ? 10.409 -9.258 -6.334 1.00 91.81 202 VAL A C 1
ATOM 1559 O O . VAL A 1 202 ? 10.955 -9.584 -7.391 1.00 91.81 202 VAL A O 1
ATOM 1562 N N . LYS A 1 203 ? 9.226 -9.754 -5.953 1.00 90.69 203 LYS A N 1
ATOM 1563 C CA . LYS A 1 203 ? 8.464 -10.728 -6.742 1.00 90.69 203 LYS A CA 1
ATOM 1564 C C . LYS A 1 203 ? 8.149 -10.182 -8.127 1.00 90.69 203 LYS A C 1
ATOM 1566 O O . LYS A 1 203 ? 8.457 -10.830 -9.123 1.00 90.69 203 LYS A O 1
ATOM 1571 N N . ILE A 1 204 ? 7.555 -8.993 -8.186 1.00 90.25 204 ILE A N 1
ATOM 1572 C CA . ILE A 1 204 ? 7.081 -8.404 -9.439 1.00 90.25 204 ILE A CA 1
ATOM 1573 C C . ILE A 1 204 ? 8.252 -8.116 -10.385 1.00 90.25 204 ILE A C 1
ATOM 1575 O O . ILE A 1 204 ? 8.168 -8.459 -11.563 1.00 90.25 204 ILE A O 1
ATOM 1579 N N . PHE A 1 205 ? 9.369 -7.575 -9.888 1.00 92.81 205 PHE A N 1
ATOM 1580 C CA . PHE A 1 205 ? 10.553 -7.353 -10.728 1.00 92.81 205 PHE A CA 1
ATOM 1581 C C . PHE A 1 205 ? 11.166 -8.661 -11.245 1.00 92.81 205 PHE A C 1
ATOM 1583 O O . PHE A 1 205 ? 11.626 -8.708 -12.385 1.00 92.81 205 PHE A O 1
ATOM 1590 N N . LYS A 1 206 ? 11.187 -9.725 -10.433 1.00 90.38 206 LYS A N 1
ATOM 1591 C CA . LYS A 1 206 ? 11.744 -11.025 -10.844 1.00 90.38 206 LYS A CA 1
ATOM 1592 C C . LYS A 1 206 ? 10.858 -11.774 -11.826 1.00 90.38 206 LYS A C 1
ATOM 1594 O O . LYS A 1 206 ? 11.377 -12.430 -12.725 1.00 90.38 206 LYS A O 1
ATOM 1599 N N . ASP A 1 207 ? 9.546 -11.666 -11.661 1.00 90.88 207 ASP A N 1
ATOM 1600 C CA . ASP A 1 207 ? 8.574 -12.312 -12.539 1.00 90.88 207 ASP A CA 1
ATOM 1601 C C . ASP A 1 207 ? 8.429 -11.549 -13.875 1.00 90.88 207 ASP A C 1
ATOM 1603 O O . ASP A 1 207 ? 7.946 -12.119 -14.856 1.00 90.88 207 ASP A O 1
ATOM 1607 N N . ALA A 1 208 ? 8.875 -10.285 -13.952 1.00 90.69 208 ALA A N 1
ATOM 1608 C CA . ALA A 1 208 ? 8.689 -9.420 -15.118 1.00 90.69 208 ALA A CA 1
ATOM 1609 C C . ALA A 1 208 ? 9.270 -9.974 -16.439 1.00 90.69 208 ALA A C 1
ATOM 1611 O O . ALA A 1 208 ? 8.525 -9.997 -17.421 1.00 90.69 208 ALA A O 1
ATOM 1612 N N . PRO A 1 209 ? 10.517 -10.490 -16.520 1.00 92.56 209 PRO A N 1
ATOM 1613 C CA . PRO A 1 209 ? 11.043 -11.056 -17.767 1.00 92.56 209 PRO A CA 1
ATOM 1614 C C . PRO A 1 209 ? 10.227 -12.249 -18.287 1.00 92.56 209 PRO A C 1
ATOM 1616 O O . PRO A 1 209 ? 9.955 -12.343 -19.484 1.00 92.56 209 PRO A O 1
ATOM 1619 N N . ALA A 1 210 ? 9.792 -13.138 -17.388 1.00 90.75 210 ALA A N 1
ATOM 1620 C CA . ALA A 1 210 ? 8.934 -14.267 -17.745 1.00 90.75 210 ALA A CA 1
ATOM 1621 C C . ALA A 1 210 ? 7.544 -13.787 -18.191 1.00 90.75 210 ALA A C 1
ATOM 1623 O O . ALA A 1 210 ? 7.023 -14.251 -19.203 1.00 90.75 210 ALA A O 1
ATOM 1624 N N . ALA A 1 211 ? 6.972 -12.799 -17.494 1.00 85.50 211 ALA A N 1
ATOM 1625 C CA . ALA A 1 211 ? 5.704 -12.192 -17.881 1.00 85.50 211 ALA A CA 1
ATOM 1626 C C . ALA A 1 211 ? 5.769 -11.569 -19.287 1.00 85.50 211 ALA A C 1
ATOM 1628 O O . ALA A 1 211 ? 4.849 -11.780 -20.073 1.00 85.50 211 ALA A O 1
ATOM 1629 N N . VAL A 1 212 ? 6.865 -10.888 -19.645 1.00 84.31 212 VAL A N 1
ATOM 1630 C CA . VAL A 1 212 ? 7.079 -10.367 -21.008 1.00 84.31 212 VAL A CA 1
ATOM 1631 C C . VAL A 1 212 ? 7.125 -11.499 -22.034 1.00 84.31 212 VAL A C 1
ATOM 1633 O O . VAL A 1 212 ? 6.421 -11.429 -23.042 1.00 84.31 212 VAL A O 1
ATOM 1636 N N . ALA A 1 213 ? 7.906 -12.553 -21.775 1.00 87.75 213 ALA A N 1
ATOM 1637 C CA . ALA A 1 213 ? 8.039 -13.694 -22.685 1.00 87.75 213 ALA A CA 1
ATOM 1638 C C . ALA A 1 213 ? 6.704 -14.425 -22.926 1.00 87.75 213 ALA A C 1
ATOM 1640 O O . ALA A 1 213 ? 6.446 -14.914 -24.024 1.00 87.75 213 ALA A O 1
ATOM 1641 N N . GLU A 1 214 ? 5.840 -14.461 -21.913 1.00 85.19 214 GLU A N 1
ATOM 1642 C CA . GLU A 1 214 ? 4.511 -15.074 -21.971 1.00 85.19 214 GLU A CA 1
ATOM 1643 C C . GLU A 1 214 ? 3.408 -14.105 -22.442 1.00 85.19 214 GLU A C 1
ATOM 1645 O O . GLU A 1 214 ? 2.241 -14.491 -22.532 1.00 85.19 214 GLU A O 1
ATOM 1650 N N . GLY A 1 215 ? 3.741 -12.840 -22.725 1.00 76.88 215 GLY A N 1
ATOM 1651 C CA . GLY A 1 215 ? 2.772 -11.816 -23.125 1.00 76.88 215 GLY A CA 1
ATOM 1652 C C . GLY A 1 215 ? 1.780 -11.414 -22.024 1.00 76.88 215 GLY A C 1
ATOM 1653 O O . GLY A 1 215 ? 0.677 -10.958 -22.333 1.00 76.88 215 GLY A O 1
ATOM 1654 N N . ARG A 1 216 ? 2.148 -11.592 -20.748 1.00 70.56 216 ARG A N 1
ATOM 1655 C CA . ARG A 1 216 ? 1.375 -11.183 -19.565 1.00 70.56 216 ARG A CA 1
ATOM 1656 C C . ARG A 1 216 ? 1.694 -9.738 -19.162 1.00 70.56 216 ARG A C 1
ATOM 1658 O O . ARG A 1 216 ? 2.827 -9.284 -19.280 1.00 70.56 216 ARG A O 1
ATOM 1665 N N . GLY A 1 217 ? 0.697 -9.052 -18.602 1.00 62.53 217 GLY A N 1
ATOM 1666 C CA . GLY A 1 217 ? 0.811 -7.680 -18.092 1.00 62.53 217 GLY A CA 1
ATOM 1667 C C . GLY A 1 217 ? 0.246 -6.618 -19.032 1.00 62.53 217 GLY A C 1
ATOM 1668 O O . GLY A 1 217 ? -0.266 -6.927 -20.111 1.00 62.53 217 GLY A O 1
ATOM 1669 N N . TYR A 1 218 ? 0.303 -5.361 -18.591 1.00 59.19 218 TYR A N 1
ATOM 1670 C CA . TYR A 1 218 ? -0.103 -4.228 -19.409 1.00 59.19 218 TYR A CA 1
ATOM 1671 C C . TYR A 1 218 ? 0.834 -4.084 -20.610 1.00 59.19 218 TYR A C 1
ATOM 1673 O O . TYR A 1 218 ? 2.055 -4.057 -20.457 1.00 59.19 218 TYR A O 1
ATOM 1681 N N . GLN A 1 219 ? 0.258 -3.997 -21.806 1.00 55.28 219 GLN A N 1
ATOM 1682 C CA . GLN A 1 219 ? 0.971 -3.615 -23.019 1.00 55.28 219 GLN A CA 1
ATOM 1683 C C . GLN A 1 219 ? 0.382 -2.276 -23.447 1.00 55.28 219 GLN A C 1
ATOM 1685 O O . GLN A 1 219 ? -0.816 -2.217 -23.706 1.00 55.28 219 GLN A O 1
ATOM 1690 N N . GLU A 1 220 ? 1.186 -1.211 -23.523 1.00 45.22 220 GLU A N 1
ATOM 1691 C CA . GLU A 1 220 ? 0.711 0.130 -23.917 1.00 45.22 220 GLU A CA 1
ATOM 1692 C C . GLU A 1 220 ? -0.089 0.117 -25.229 1.00 45.22 220 GLU A C 1
ATOM 1694 O O . GLU A 1 220 ? -1.055 0.859 -25.384 1.00 45.22 220 GLU A O 1
ATOM 1699 N N . THR A 1 221 ? 0.243 -0.795 -26.148 1.00 42.25 221 THR A N 1
ATOM 1700 C CA . THR A 1 221 ? -0.460 -0.995 -27.426 1.00 42.25 221 THR A CA 1
ATOM 1701 C C . THR A 1 221 ? -1.892 -1.519 -27.290 1.00 42.25 221 THR A C 1
ATOM 1703 O O . THR A 1 221 ? -2.624 -1.530 -28.278 1.00 42.25 221 THR A O 1
ATOM 1706 N N . LYS A 1 222 ? -2.298 -1.965 -26.098 1.00 40.97 222 LYS A N 1
ATOM 1707 C CA . LYS A 1 222 ? -3.616 -2.538 -25.814 1.00 40.97 222 LYS A CA 1
ATOM 1708 C C . LYS A 1 222 ? -4.512 -1.647 -24.964 1.00 40.97 222 LYS A C 1
ATOM 1710 O O . LYS 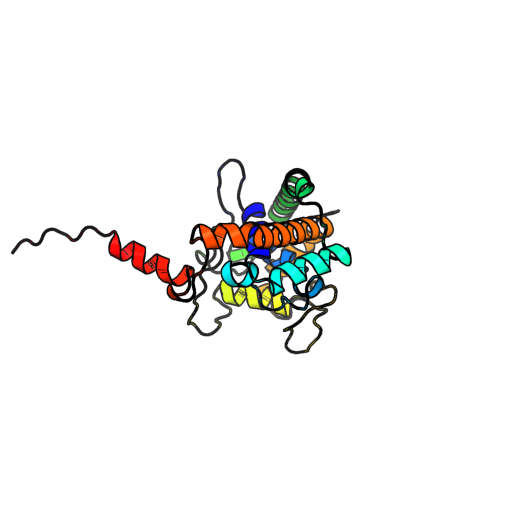A 1 222 ? -5.573 -2.136 -24.627 1.00 40.97 222 LYS A O 1
ATOM 1715 N N . GLY A 1 223 ? -4.127 -0.403 -24.642 1.00 42.88 223 GLY A N 1
ATOM 1716 C CA . GLY A 1 223 ? -4.940 0.513 -23.822 1.00 42.88 223 GLY A CA 1
ATOM 1717 C C . GLY A 1 223 ? -5.178 0.012 -22.388 1.00 42.88 223 GLY A C 1
ATOM 1718 O O . GLY A 1 223 ? -5.043 -1.181 -22.119 1.00 42.88 223 GLY A O 1
ATOM 1719 N N . CYS A 1 224 ? -5.482 0.922 -21.442 1.00 43.81 224 CYS A N 1
ATOM 1720 C CA . CYS A 1 224 ? -5.605 0.639 -19.996 1.00 43.81 224 CYS A CA 1
ATOM 1721 C C . CYS A 1 224 ? -6.344 -0.690 -19.742 1.00 43.81 224 CYS A C 1
ATOM 1723 O O . CYS A 1 224 ? -7.496 -0.831 -20.142 1.00 43.81 224 CYS A O 1
ATOM 1725 N N . ILE A 1 225 ? -5.715 -1.655 -19.053 1.00 39.84 225 ILE A N 1
ATOM 1726 C CA . ILE A 1 225 ? -6.304 -2.990 -18.811 1.00 39.84 225 ILE A CA 1
ATOM 1727 C C . ILE A 1 225 ? -7.668 -2.913 -18.099 1.00 39.84 225 ILE A C 1
ATOM 1729 O O . ILE A 1 225 ? -8.514 -3.778 -18.290 1.00 39.84 225 ILE A O 1
ATOM 1733 N N . MET A 1 226 ? -7.905 -1.829 -17.351 1.00 42.47 226 MET A N 1
ATOM 1734 C CA . MET A 1 226 ? -9.158 -1.532 -16.645 1.00 42.47 226 MET A CA 1
ATOM 1735 C C . MET A 1 226 ? -10.237 -0.896 -17.535 1.00 42.47 226 MET A C 1
ATOM 1737 O O . MET A 1 226 ? -11.395 -0.828 -17.132 1.00 42.47 226 MET A O 1
ATOM 1741 N N . CYS A 1 227 ? -9.865 -0.414 -18.721 1.00 41.59 227 CYS A N 1
ATOM 1742 C CA . CYS A 1 227 ? -10.745 0.250 -19.681 1.00 41.59 227 CYS A CA 1
ATOM 1743 C C . CYS A 1 227 ? -11.217 -0.737 -20.794 1.00 41.59 227 CYS A C 1
ATOM 1745 O O . CYS A 1 227 ? -12.075 -0.383 -21.594 1.00 41.59 227 CYS A O 1
ATOM 1747 N N . HIS A 1 228 ? -10.754 -2.004 -20.786 1.00 40.53 228 HIS A N 1
ATOM 1748 C CA . HIS A 1 228 ? -11.164 -3.073 -21.725 1.00 40.53 228 HIS A CA 1
ATOM 1749 C C . HIS A 1 228 ? -12.143 -4.127 -21.160 1.00 40.53 228 HIS A C 1
ATOM 1751 O O . HIS A 1 228 ? -12.599 -4.996 -21.909 1.00 40.53 228 HIS A O 1
ATOM 1757 N N . ASP A 1 229 ? -12.506 -4.074 -19.874 1.00 41.25 229 ASP A N 1
ATOM 1758 C CA . ASP A 1 229 ? -13.507 -5.003 -19.318 1.00 41.25 229 ASP A CA 1
ATOM 1759 C C . ASP A 1 229 ? -14.932 -4.717 -19.822 1.00 41.25 229 ASP A C 1
ATOM 1761 O O . ASP A 1 229 ? -15.740 -5.644 -19.949 1.00 41.25 229 ASP A O 1
ATOM 1765 N N . ASP A 1 230 ? -15.231 -3.468 -20.192 1.00 41.28 230 ASP A N 1
ATOM 1766 C CA . ASP A 1 230 ? -16.528 -3.112 -20.778 1.00 41.28 230 ASP A CA 1
ATOM 1767 C C . ASP A 1 230 ? -16.660 -3.637 -22.225 1.00 41.28 230 ASP A C 1
ATOM 1769 O O . ASP A 1 230 ? -17.715 -4.148 -22.601 1.00 41.28 230 ASP A O 1
ATOM 1773 N N . GLU A 1 231 ? -15.570 -3.689 -23.003 1.00 39.00 231 GLU A N 1
ATOM 1774 C CA . GLU A 1 231 ? -15.595 -4.251 -24.366 1.00 39.00 231 GLU A CA 1
ATOM 1775 C C . GLU A 1 231 ? -15.814 -5.776 -24.390 1.00 39.00 231 GLU A C 1
ATOM 1777 O O . GLU A 1 231 ? -16.390 -6.316 -25.340 1.00 39.00 231 GLU A O 1
ATOM 1782 N N . ARG A 1 232 ? -15.411 -6.500 -23.334 1.00 38.09 232 ARG A N 1
ATOM 1783 C CA . ARG A 1 232 ? -15.659 -7.952 -23.231 1.00 38.09 232 ARG A CA 1
ATOM 1784 C C . ARG A 1 232 ? -17.098 -8.290 -22.849 1.00 38.09 232 ARG A C 1
ATOM 1786 O O . ARG A 1 232 ? -17.574 -9.361 -23.227 1.00 38.09 232 ARG A O 1
ATOM 1793 N N . ARG A 1 233 ? -17.799 -7.408 -22.126 1.00 37.47 233 ARG A N 1
ATOM 1794 C CA . ARG A 1 233 ? -19.215 -7.615 -21.772 1.00 37.47 233 ARG A CA 1
ATOM 1795 C C . ARG A 1 233 ? -20.144 -7.423 -22.968 1.00 37.47 233 ARG A C 1
ATOM 1797 O O . ARG A 1 233 ? -21.067 -8.220 -23.129 1.00 37.47 233 ARG A O 1
ATOM 1804 N N . ASP A 1 234 ? -19.843 -6.475 -23.850 1.00 37.19 234 ASP A N 1
ATOM 1805 C CA . ASP A 1 234 ? -20.647 -6.243 -25.057 1.00 37.19 234 ASP A CA 1
ATOM 1806 C C . ASP A 1 234 ? -20.385 -7.276 -26.166 1.00 37.19 234 ASP A C 1
ATOM 1808 O O . ASP A 1 234 ? -21.263 -7.556 -26.986 1.00 37.19 234 ASP A O 1
ATOM 1812 N N . ALA A 1 235 ? -19.216 -7.924 -26.160 1.00 37.88 235 ALA A N 1
ATOM 1813 C CA . ALA A 1 235 ? -18.894 -9.004 -27.094 1.00 37.88 235 ALA A CA 1
ATOM 1814 C C . ALA A 1 235 ? -19.547 -10.359 -26.740 1.00 37.88 235 ALA A C 1
ATOM 1816 O O . ALA A 1 235 ? -19.622 -11.240 -27.599 1.00 37.88 235 ALA A O 1
ATOM 1817 N N . ALA A 1 236 ? -20.025 -10.538 -25.501 1.00 34.72 236 ALA A N 1
ATOM 1818 C CA . ALA A 1 236 ? -20.585 -11.802 -25.008 1.00 34.72 236 ALA A CA 1
ATOM 1819 C C . ALA A 1 236 ? -22.126 -11.851 -24.986 1.00 34.72 236 ALA A C 1
ATOM 1821 O O . ALA A 1 236 ? -22.694 -12.894 -24.655 1.00 34.72 236 ALA A O 1
ATOM 1822 N N . ALA A 1 237 ? -22.821 -10.769 -25.353 1.00 33.50 237 ALA A N 1
ATOM 1823 C CA . ALA A 1 237 ? -24.273 -10.802 -25.493 1.00 33.50 237 ALA A CA 1
ATOM 1824 C C . ALA A 1 237 ? -24.660 -11.579 -26.771 1.00 33.50 237 ALA A C 1
ATOM 1826 O O . ALA A 1 237 ? -24.298 -11.159 -27.877 1.00 33.50 237 ALA A O 1
ATOM 1827 N N . PRO A 1 238 ? -25.403 -12.702 -26.681 1.00 40.59 238 PRO A N 1
ATOM 1828 C CA . PRO A 1 238 ? -25.913 -13.364 -27.871 1.00 40.59 238 PRO A CA 1
ATOM 1829 C C . PRO A 1 238 ? -26.866 -12.405 -28.586 1.00 40.59 238 PRO A C 1
ATOM 1831 O O . PRO A 1 238 ? -27.880 -11.980 -28.030 1.00 40.59 238 PRO A O 1
ATOM 1834 N N . LYS A 1 239 ? -26.535 -12.046 -29.831 1.00 44.16 239 LYS A N 1
ATOM 1835 C CA . LYS A 1 239 ? -27.438 -11.272 -30.687 1.00 44.16 239 LYS A CA 1
ATOM 1836 C C . LYS A 1 239 ? -28.751 -12.055 -30.821 1.00 44.16 239 LYS A C 1
ATOM 1838 O O . LYS A 1 239 ? -28.692 -13.237 -31.173 1.00 44.16 239 LYS A O 1
ATOM 1843 N N . PRO A 1 240 ? -29.921 -11.442 -30.564 1.00 41.81 240 PRO A N 1
ATOM 1844 C CA . PRO A 1 240 ? -31.187 -12.122 -30.783 1.00 41.81 240 PRO A CA 1
ATOM 1845 C C . PRO A 1 240 ? -31.305 -12.508 -32.266 1.00 41.81 240 PRO A C 1
ATOM 1847 O O . PRO A 1 240 ? -30.775 -11.795 -33.130 1.00 41.81 240 PRO A O 1
ATOM 1850 N N . PRO A 1 241 ? -31.965 -13.635 -32.584 1.00 41.22 241 PRO A N 1
ATOM 1851 C CA . PRO A 1 241 ? -32.134 -14.055 -33.963 1.00 41.22 241 PRO A CA 1
ATOM 1852 C C . PRO A 1 241 ? -32.875 -12.959 -34.729 1.00 41.22 241 PRO A C 1
ATOM 1854 O O . PRO A 1 241 ? -33.917 -12.466 -34.293 1.00 41.22 241 PRO A O 1
ATOM 1857 N N . LYS A 1 242 ? -32.310 -12.560 -35.872 1.00 42.41 242 LYS A N 1
ATOM 1858 C CA . LYS A 1 242 ? -32.999 -11.693 -36.824 1.00 42.41 242 LYS A CA 1
ATOM 1859 C C . LYS A 1 242 ? -34.188 -12.472 -37.384 1.00 42.41 242 LYS A C 1
ATOM 1861 O O . LYS A 1 242 ? -34.005 -13.334 -38.235 1.00 42.41 242 LYS A O 1
ATOM 1866 N N . ASN A 1 243 ? -35.380 -12.163 -36.892 1.00 43.44 243 ASN A N 1
ATOM 1867 C CA . ASN A 1 243 ? -36.622 -12.476 -37.584 1.00 43.44 243 ASN A CA 1
ATOM 1868 C C . ASN A 1 243 ? -36.973 -11.273 -38.464 1.00 43.44 243 ASN A C 1
ATOM 1870 O O . ASN A 1 243 ? -37.179 -10.178 -37.938 1.00 43.44 243 ASN A O 1
ATOM 1874 N N . GLY A 1 244 ? -37.025 -11.492 -39.779 1.00 39.16 244 GLY A N 1
ATOM 1875 C CA . GLY A 1 244 ? -37.397 -10.498 -40.789 1.00 39.16 244 GLY A CA 1
ATOM 1876 C C . GLY A 1 244 ? -36.575 -10.651 -42.050 1.00 39.16 244 GLY A C 1
ATOM 1877 O O . GLY 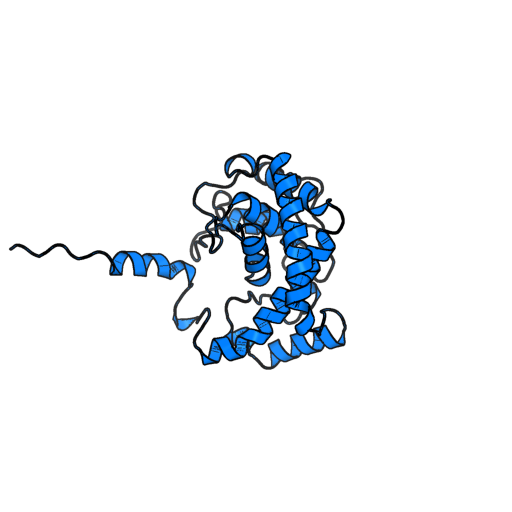A 1 244 ? -35.513 -9.994 -42.114 1.00 39.16 244 GLY A O 1
#

Foldseek 3Di:
DAPLQQVLLLLLQADPPPRDGQQLSSLLSSLLLLQDDVCLQQVVCQPPRLQALVVLQDPSNVVSLVVSCVVVVFPPDLVCLVVLCVVLSVVLSVLSVVLVVVFVSHCVLQLHDPPQQDSSGGLPPVPDDQDCSGRVSVSVCSSQQQWDQAPDPVSRHHNDGIDGHPAGPDPSRRSSSVSSVSSCPPPCNSVSSVNSSSSSSVVSSVCSVVCVVVVHGDDVVVPDPSVCPVVVVVVPDPDPDDDD

Radius of gyration: 19.04 Å; chains: 1; bounding box: 61×41×58 Å

Secondary structure (DSSP, 8-state):
--HHHHHHHHHHHB-TTT--B-HHHHHHHHHHGGG--GGGT-GGGTT--SS-HHHHTSHHHHHHHHHHHHTTSS---GGGHHHHHHHHHHHHHHHHHHHHHHS--STTTTTPPTTSEETTEE---TTS---TTSHHHHHHHHHHHTEE--SSTT-----S--EE-SS-SSGGGHHHHHHHHHHHHSTTHHHHHHHHHHHHHHHHHHHHHHHHHTT-S--GGG--TTTSHHHHHHHSSPPPP---

Sequence (244 aa):
MCKFHKDVARDIATDPVTGDFNAGHYAVAMLAMGHFRMEQYMPEMYHADGFVPAELATESAQGALKAAFNRAAMRSCPHAMQRDYDKFMPMVRDAMAKTAAQFDLTHEGLNIAPGKITKDGYKATCCAQPDPTINGPFMDYAIVYLFDGYDDAEKTMATGKLTLLEESPSAQHEGIRMATEYFIAHDGILPALQQLFEDTVVKIFKDAPAAVAEGRGYQETKGCIMCHDDERRDAAAPKPPKNG

pLDDT: mean 81.28, std 18.41, range [33.5, 98.62]